Protein AF-K1S7A2-F1 (afdb_monomer)

pLDDT: mean 75.26, std 16.42, range [36.09, 97.06]

Radius of gyration: 33.52 Å; Cα contacts (8 Å, |Δi|>4): 92; chains: 1; bounding box: 90×46×102 Å

Solvent-accessible surface area (backbone atoms only — not comparable to full-atom values): 11167 Å² total; per-residue (Å²): 137,85,82,80,76,82,80,77,55,72,66,60,55,52,53,54,49,55,54,51,52,51,51,53,52,51,50,52,53,50,51,52,54,49,52,51,50,52,44,48,75,77,69,38,65,61,56,61,51,51,49,52,55,49,53,75,70,74,59,83,85,75,86,78,78,83,83,68,78,67,42,57,46,100,90,62,53,78,77,44,72,75,76,93,77,86,80,90,82,83,76,61,80,40,81,93,44,58,46,64,66,60,36,59,58,50,41,49,57,49,16,46,52,49,22,70,72,66,66,82,52,54,34,68,55,45,36,48,51,52,53,56,52,42,57,54,70,73,54,70,92,45,81,68,80,29,48,41,70,65,49,85,62,76,66,51,39,52,52,26,53,76,68,76,50,42,59,38,84,46,70,64,79,53,77,76,57,77,80,123

Structure (mmCIF, N/CA/C/O backbone):
data_AF-K1S7A2-F1
#
_entry.id   AF-K1S7A2-F1
#
loop_
_atom_site.group_PDB
_atom_site.id
_atom_site.type_symbol
_atom_site.label_atom_id
_atom_site.label_alt_id
_atom_site.label_comp_id
_atom_site.label_asym_id
_atom_site.label_entity_id
_atom_site.label_seq_id
_atom_site.pdbx_PDB_ins_code
_atom_site.Cartn_x
_atom_site.Cartn_y
_atom_site.Cartn_z
_atom_site.occupancy
_atom_site.B_iso_or_equiv
_atom_site.auth_seq_id
_atom_site.auth_comp_id
_atom_site.auth_asym_id
_atom_site.auth_atom_id
_atom_site.pdbx_PDB_model_num
ATOM 1 N N . MET A 1 1 ? -65.755 -19.994 57.390 1.00 41.34 1 MET A N 1
ATOM 2 C CA . MET A 1 1 ? -64.410 -20.564 57.141 1.00 41.34 1 MET A CA 1
ATOM 3 C C . MET A 1 1 ? -63.453 -19.425 56.775 1.00 41.34 1 MET A C 1
ATOM 5 O O . MET A 1 1 ? -63.433 -18.997 55.628 1.00 41.34 1 MET A O 1
ATOM 9 N N . SER A 1 2 ? -62.746 -18.844 57.750 1.00 47.03 2 SER A N 1
ATOM 10 C CA . SER A 1 2 ? -61.804 -17.739 57.499 1.00 47.03 2 SER A CA 1
ATOM 11 C C . SER A 1 2 ? -60.475 -18.308 56.998 1.00 47.03 2 SER A C 1
ATOM 13 O O . SER A 1 2 ? -59.805 -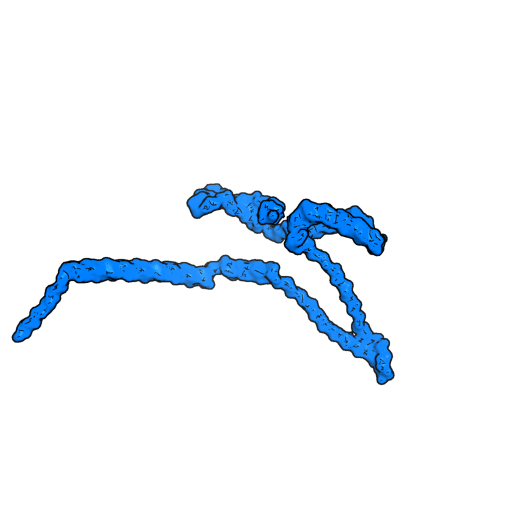19.043 57.722 1.00 47.03 2 SER A O 1
ATOM 15 N N . LYS A 1 3 ? -60.111 -18.030 55.739 1.00 46.78 3 LYS A N 1
ATOM 16 C CA . LYS A 1 3 ? -58.804 -18.411 55.186 1.00 46.78 3 LYS A CA 1
ATOM 17 C C . LYS A 1 3 ? -57.731 -17.494 55.779 1.00 46.78 3 LYS A C 1
ATOM 19 O O . LYS A 1 3 ? -57.590 -16.352 55.344 1.00 46.78 3 LYS A O 1
ATOM 24 N N . MET A 1 4 ? -56.961 -18.005 56.738 1.00 56.25 4 MET A N 1
ATOM 25 C CA . MET A 1 4 ? -55.736 -17.353 57.205 1.00 56.25 4 MET A CA 1
ATOM 26 C C . MET A 1 4 ? -54.746 -17.239 56.037 1.00 56.25 4 MET A C 1
ATOM 28 O O . MET A 1 4 ? -54.286 -18.246 55.497 1.00 56.25 4 MET A O 1
ATOM 32 N N . LYS A 1 5 ? -54.447 -16.006 55.610 1.00 60.06 5 LYS A N 1
ATOM 33 C CA . LYS A 1 5 ? -53.380 -15.730 54.640 1.00 60.06 5 LYS A CA 1
ATOM 34 C C . LYS A 1 5 ? -52.033 -15.943 55.341 1.00 60.06 5 LYS A C 1
ATOM 36 O O . LYS A 1 5 ? -51.838 -15.364 56.407 1.00 60.06 5 LYS A O 1
ATOM 41 N N . PRO A 1 6 ? -51.108 -16.733 54.773 1.00 60.44 6 PRO A N 1
ATOM 42 C CA . PRO A 1 6 ? -49.819 -16.981 55.402 1.00 60.44 6 PRO A CA 1
ATOM 43 C C . PRO A 1 6 ? -49.018 -15.678 55.464 1.00 60.44 6 PRO A C 1
ATOM 45 O O . PRO A 1 6 ? -48.772 -15.034 54.439 1.00 60.44 6 PRO 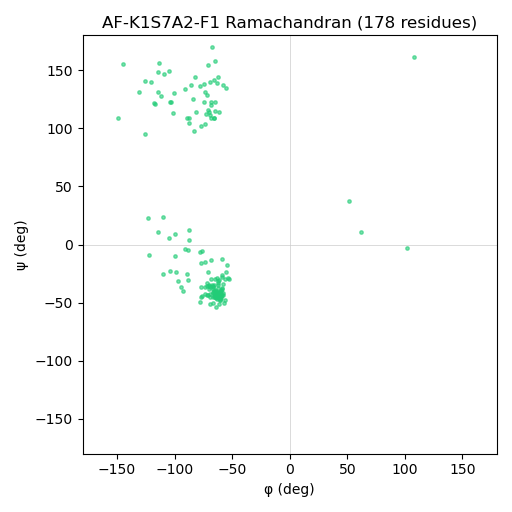A O 1
ATOM 48 N N . GLU A 1 7 ? -48.625 -15.287 56.672 1.00 61.59 7 GLU A N 1
ATOM 49 C CA . GLU A 1 7 ? -47.771 -14.131 56.914 1.00 61.59 7 GLU A CA 1
ATOM 50 C C . GLU A 1 7 ? -46.390 -14.408 56.293 1.00 61.59 7 GLU A C 1
ATOM 52 O O . GLU A 1 7 ? -45.691 -15.360 56.653 1.00 61.59 7 GLU A O 1
ATOM 57 N N . LYS A 1 8 ? -46.010 -13.637 55.267 1.00 59.78 8 LYS A N 1
ATOM 58 C CA . LYS A 1 8 ? -44.711 -13.808 54.604 1.00 59.78 8 LYS A CA 1
ATOM 59 C C . LYS A 1 8 ? -43.611 -13.401 55.584 1.00 59.78 8 LYS A C 1
ATOM 61 O O . LYS A 1 8 ? -43.569 -12.251 56.005 1.00 59.78 8 LYS A O 1
ATOM 66 N N . SER A 1 9 ? -42.708 -14.327 55.921 1.00 68.44 9 SER A N 1
ATOM 67 C CA . SER A 1 9 ? -41.610 -14.024 56.846 1.00 68.44 9 SER A CA 1
ATOM 68 C C . SER A 1 9 ? -40.755 -12.861 56.325 1.00 68.44 9 SER A C 1
ATOM 70 O O . SER A 1 9 ? -40.418 -12.814 55.137 1.00 68.44 9 SER A O 1
ATOM 72 N N . ARG A 1 10 ? -40.385 -11.933 57.223 1.00 71.81 10 ARG A N 1
ATOM 73 C CA . ARG A 1 10 ? -39.618 -10.713 56.893 1.00 71.81 10 ARG A CA 1
ATOM 74 C C . ARG A 1 10 ? -38.323 -11.003 56.120 1.00 71.81 10 ARG A C 1
ATOM 76 O O . ARG A 1 10 ? -37.910 -10.211 55.279 1.00 71.81 10 ARG A O 1
ATOM 83 N N . ILE A 1 11 ? -37.730 -12.175 56.350 1.00 74.31 11 ILE A N 1
ATOM 84 C CA . ILE A 1 11 ? -36.504 -12.644 55.690 1.00 74.31 11 ILE A CA 1
ATOM 85 C C . ILE A 1 11 ? -36.747 -12.947 54.202 1.00 74.31 11 ILE A C 1
ATOM 87 O O . ILE A 1 11 ? -35.951 -12.559 53.350 1.00 74.31 11 ILE A O 1
ATOM 91 N N . LYS A 1 12 ? -37.870 -13.596 53.858 1.00 73.50 12 LYS A N 1
ATOM 92 C CA . LYS A 1 12 ? -38.210 -13.904 52.458 1.00 73.50 12 LYS A CA 1
ATOM 93 C C . LYS A 1 12 ? -38.501 -12.634 51.661 1.00 73.50 12 LYS A C 1
ATOM 95 O O . LYS A 1 12 ? -38.112 -12.548 50.499 1.00 73.50 12 LYS A O 1
ATOM 100 N N . SER A 1 13 ? -39.167 -11.650 52.270 1.00 77.56 13 SER A N 1
ATOM 101 C CA . SER A 1 13 ? -39.405 -10.350 51.635 1.00 77.56 13 SER A CA 1
ATOM 102 C C . SER A 1 13 ? -38.114 -9.568 51.399 1.00 77.56 13 SER A C 1
ATOM 104 O O . SER A 1 13 ? -37.977 -8.994 50.325 1.00 77.56 13 SER A O 1
ATOM 106 N N . ASP A 1 14 ? -37.163 -9.592 52.339 1.00 83.88 14 ASP A N 1
ATOM 107 C CA . ASP A 1 14 ? -35.883 -8.883 52.196 1.00 83.88 14 ASP A CA 1
ATOM 108 C C . ASP A 1 14 ? -35.035 -9.473 51.058 1.00 83.88 14 ASP A C 1
ATOM 110 O O . ASP A 1 14 ? -34.547 -8.753 50.186 1.00 83.88 14 ASP A O 1
ATOM 114 N N . ILE A 1 15 ? -34.967 -10.808 50.988 1.00 85.50 15 ILE A N 1
ATOM 115 C CA . ILE A 1 15 ? -34.301 -11.532 49.896 1.00 85.50 15 ILE A CA 1
ATOM 116 C C . ILE A 1 15 ? -34.947 -11.215 48.542 1.00 85.50 15 ILE A C 1
ATOM 118 O O . ILE A 1 15 ? -34.247 -10.885 47.585 1.00 85.50 15 ILE A O 1
ATOM 122 N N . LEU A 1 16 ? -36.280 -11.261 48.452 1.00 86.75 16 LEU A N 1
ATOM 123 C CA . LEU A 1 16 ? -36.997 -10.955 47.209 1.00 86.75 16 LEU A CA 1
ATOM 124 C C . LEU A 1 16 ? -36.781 -9.505 46.746 1.00 86.75 16 LEU A C 1
ATOM 126 O O . LEU A 1 16 ? -36.738 -9.254 45.541 1.00 86.75 16 LEU A O 1
ATOM 130 N N . LEU A 1 17 ? -36.632 -8.557 47.674 1.00 88.38 17 LEU A N 1
ATOM 131 C CA . LEU A 1 17 ? -36.415 -7.142 47.364 1.00 88.38 17 LEU A CA 1
ATOM 132 C C . LEU A 1 17 ? -35.010 -6.908 46.788 1.00 88.38 17 LEU A C 1
ATOM 134 O O . LEU A 1 17 ? -34.877 -6.253 45.755 1.00 88.38 17 LEU A O 1
ATOM 138 N N . ARG A 1 18 ? -33.977 -7.526 47.379 1.00 89.75 18 ARG A N 1
ATOM 139 C CA . ARG A 1 18 ? -32.594 -7.465 46.869 1.00 89.75 18 ARG A CA 1
ATOM 140 C C . ARG A 1 18 ? -32.469 -8.067 45.472 1.00 89.75 18 ARG A C 1
ATOM 142 O O . ARG A 1 18 ? -31.870 -7.456 44.592 1.00 89.75 18 ARG A O 1
ATOM 149 N N . VAL A 1 19 ? -33.082 -9.232 45.252 1.00 93.75 19 VAL A N 1
ATOM 150 C CA . VAL A 1 19 ? -33.093 -9.891 43.936 1.00 93.75 19 VAL A CA 1
ATOM 151 C C . VAL A 1 19 ? -33.792 -9.010 42.900 1.00 93.75 19 VAL A C 1
ATOM 153 O O . VAL A 1 19 ? -33.279 -8.830 41.799 1.00 93.75 19 VAL A O 1
ATOM 156 N N . ARG A 1 20 ? -34.927 -8.394 43.255 1.00 93.94 20 ARG A N 1
ATOM 157 C CA . ARG A 1 20 ? -35.647 -7.481 42.358 1.00 93.94 20 ARG A CA 1
ATOM 158 C C . ARG A 1 20 ? -34.816 -6.249 41.991 1.00 93.94 20 ARG A C 1
ATOM 160 O O . ARG A 1 20 ? -34.805 -5.867 40.825 1.00 93.94 20 ARG A O 1
ATOM 167 N N . LEU A 1 21 ? -34.112 -5.655 42.954 1.00 93.88 21 LEU A N 1
ATOM 168 C CA . LEU A 1 21 ? -33.195 -4.538 42.705 1.00 93.88 21 LEU A CA 1
ATOM 169 C C . LEU A 1 21 ? -32.073 -4.927 41.740 1.00 93.88 21 LEU A C 1
ATOM 171 O O . LEU A 1 21 ? -31.783 -4.181 40.807 1.00 93.88 21 LEU A O 1
ATOM 175 N N . LEU A 1 22 ? -31.493 -6.114 41.924 1.00 95.12 22 LEU A N 1
ATOM 176 C CA . LEU A 1 22 ? -30.443 -6.629 41.050 1.00 95.12 22 LEU A CA 1
ATOM 177 C C . LEU A 1 22 ? -30.953 -6.809 39.610 1.00 95.12 22 LEU A C 1
ATOM 179 O O . LEU A 1 22 ? -30.307 -6.362 38.668 1.00 95.12 22 LEU A O 1
ATOM 183 N N . TYR A 1 23 ? -32.145 -7.390 39.436 1.00 94.69 23 TYR A N 1
ATOM 184 C CA . TYR A 1 23 ? -32.770 -7.544 38.117 1.00 94.69 23 TYR A CA 1
ATOM 185 C C . TYR A 1 23 ? -33.010 -6.203 37.418 1.00 94.69 23 TYR A C 1
ATOM 187 O O . TYR A 1 23 ? -32.696 -6.066 36.238 1.00 94.69 23 TYR A O 1
ATOM 195 N N . ILE A 1 24 ? -33.526 -5.204 38.139 1.00 95.88 24 ILE A N 1
ATOM 196 C CA . ILE A 1 24 ? -33.754 -3.862 37.582 1.00 95.88 24 ILE A CA 1
ATOM 197 C C . ILE A 1 24 ? -32.428 -3.232 37.136 1.00 95.88 24 ILE A C 1
ATOM 199 O O . ILE A 1 24 ? -32.357 -2.666 36.045 1.00 95.88 24 ILE A O 1
ATOM 203 N N . LEU A 1 25 ? -31.369 -3.376 37.938 1.00 96.50 25 LEU A N 1
ATOM 204 C CA . LEU A 1 25 ? -30.037 -2.878 37.601 1.00 96.50 25 LEU A CA 1
ATOM 205 C C . LEU A 1 25 ? -29.491 -3.525 36.317 1.00 96.50 25 LEU A C 1
ATOM 207 O O . LEU A 1 25 ? -29.007 -2.818 35.433 1.00 96.50 25 LEU A O 1
ATOM 211 N N . PHE A 1 26 ? -29.604 -4.850 36.184 1.00 96.38 26 PHE A N 1
ATOM 212 C CA . PHE A 1 26 ? -29.151 -5.570 34.989 1.00 96.38 26 PHE A CA 1
ATOM 213 C C . PHE A 1 26 ? -29.951 -5.197 33.738 1.00 96.38 26 PHE A C 1
ATOM 215 O O . PHE A 1 26 ? -29.364 -5.027 32.671 1.00 96.38 26 PHE A O 1
ATOM 222 N N . ILE A 1 27 ? -31.269 -5.017 33.863 1.00 96.44 27 ILE A N 1
ATOM 223 C CA . ILE A 1 27 ? -32.120 -4.573 32.752 1.00 96.44 27 ILE A CA 1
ATOM 224 C C . ILE A 1 27 ? -31.717 -3.167 32.292 1.00 96.44 27 ILE A C 1
ATOM 226 O O . ILE A 1 27 ? -31.572 -2.941 31.092 1.00 96.44 27 ILE A O 1
ATOM 230 N N . LEU A 1 28 ? -31.477 -2.238 33.224 1.00 97.06 28 LEU A N 1
ATOM 231 C CA . LEU A 1 28 ? -31.010 -0.886 32.902 1.00 97.06 28 LEU A CA 1
ATOM 232 C C . LEU A 1 28 ? -29.646 -0.895 32.204 1.00 97.06 28 LEU A C 1
ATOM 234 O O . LEU A 1 28 ? -29.467 -0.207 31.199 1.00 97.06 28 LEU A O 1
ATOM 238 N N . ALA A 1 29 ? -28.699 -1.699 32.695 1.00 96.00 29 ALA A N 1
ATOM 239 C CA . ALA A 1 29 ? -27.394 -1.857 32.058 1.00 96.00 29 ALA A CA 1
ATOM 240 C C . ALA A 1 29 ? -27.520 -2.436 30.637 1.00 96.00 29 ALA A C 1
ATOM 242 O O . ALA A 1 29 ? -26.896 -1.926 29.705 1.00 96.00 29 ALA A O 1
ATOM 243 N N . GLY A 1 30 ? -28.373 -3.449 30.452 1.00 96.44 30 GLY A N 1
ATOM 244 C CA . GLY A 1 30 ? -28.661 -4.035 29.142 1.00 96.44 30 GLY A CA 1
ATOM 245 C C . GLY A 1 30 ? -29.270 -3.027 28.166 1.00 96.44 30 GLY A C 1
ATOM 246 O O . GLY A 1 30 ? -28.803 -2.909 27.035 1.00 96.44 30 GLY A O 1
ATOM 247 N N . LEU A 1 31 ? -30.253 -2.241 28.616 1.00 96.94 31 LEU A N 1
ATOM 248 C CA . LEU A 1 31 ? -30.875 -1.173 27.825 1.00 96.94 31 LEU A CA 1
ATOM 249 C C . LEU A 1 31 ? -29.870 -0.098 27.404 1.00 96.94 31 LEU A C 1
ATOM 251 O O . LEU A 1 31 ? -29.904 0.346 26.259 1.00 96.94 31 LEU A O 1
ATOM 255 N N . LEU A 1 32 ? -28.951 0.290 28.289 1.00 96.19 32 LEU A N 1
ATOM 256 C CA . LEU A 1 32 ? -27.905 1.265 27.977 1.00 96.19 32 LEU A CA 1
ATOM 257 C C . LEU A 1 32 ? -26.951 0.747 26.889 1.00 96.19 32 LEU A C 1
ATOM 259 O O . LEU A 1 32 ? -26.647 1.466 25.935 1.00 96.19 32 LEU A O 1
ATOM 263 N N . ILE A 1 33 ? -26.502 -0.507 27.009 1.00 94.31 33 ILE A N 1
ATOM 264 C CA . ILE A 1 33 ? -25.642 -1.151 26.005 1.00 94.31 33 ILE A CA 1
ATOM 265 C C . ILE A 1 33 ? -26.384 -1.262 24.671 1.00 94.31 33 ILE A C 1
ATOM 267 O O . ILE A 1 33 ? -25.822 -0.925 23.630 1.00 94.31 33 ILE A O 1
ATOM 271 N N . PHE A 1 34 ? -27.653 -1.674 24.698 1.00 93.75 34 PHE A N 1
ATOM 272 C CA . PHE A 1 34 ? -28.481 -1.799 23.503 1.00 93.75 34 PHE A CA 1
ATOM 273 C C . PHE A 1 34 ? -28.700 -0.448 22.811 1.00 93.75 34 PHE A C 1
ATOM 275 O O . PHE A 1 34 ? -28.476 -0.332 21.608 1.00 93.75 34 PHE A O 1
ATOM 282 N N . ALA A 1 35 ? -29.044 0.598 23.566 1.00 91.00 35 ALA A N 1
ATOM 283 C CA . ALA A 1 35 ? -29.182 1.954 23.042 1.00 91.00 35 ALA A CA 1
ATOM 284 C C . ALA A 1 35 ? -27.869 2.454 22.421 1.00 91.00 35 ALA A C 1
ATOM 286 O O . ALA A 1 35 ? -27.880 3.053 21.345 1.00 91.00 35 ALA A O 1
ATOM 287 N N . ARG A 1 36 ? -26.722 2.157 23.050 1.00 86.38 36 ARG A N 1
ATOM 288 C CA . ARG A 1 36 ? -25.407 2.485 22.487 1.00 86.38 36 ARG A CA 1
ATOM 289 C C . ARG A 1 36 ? -25.137 1.728 21.186 1.00 86.38 36 ARG A C 1
ATOM 291 O O . ARG A 1 36 ? -24.597 2.326 20.260 1.00 86.38 36 ARG A O 1
ATOM 298 N N . LEU A 1 37 ? -25.522 0.457 21.106 1.00 85.81 37 LEU A N 1
ATOM 299 C CA . LEU A 1 37 ? -25.412 -0.366 19.900 1.00 85.81 37 LEU A CA 1
ATOM 300 C C . LEU A 1 37 ? -26.242 0.214 18.751 1.00 85.81 37 LEU A C 1
ATOM 302 O O . LEU A 1 37 ? -25.699 0.463 17.679 1.00 85.81 37 LEU A O 1
ATOM 306 N N . VAL A 1 38 ? -27.523 0.503 18.994 1.00 85.38 38 VAL A N 1
ATOM 307 C CA . VAL A 1 38 ? -28.425 1.106 17.998 1.00 85.38 38 VAL A CA 1
ATOM 308 C C . VAL A 1 38 ? -27.901 2.469 17.541 1.00 85.38 38 VAL A C 1
ATOM 310 O O . VAL A 1 38 ? -27.876 2.746 16.344 1.00 85.38 38 VAL A O 1
ATOM 313 N N . TRP A 1 39 ? -27.407 3.298 18.466 1.00 80.38 39 TRP A N 1
ATOM 314 C CA . TRP A 1 39 ? -26.795 4.585 18.130 1.00 80.38 39 TRP A CA 1
ATOM 315 C C . TRP A 1 39 ? -25.574 4.433 17.218 1.00 80.38 39 TRP A C 1
ATOM 317 O O . TRP A 1 39 ? -25.437 5.165 16.240 1.00 80.38 39 TRP A O 1
ATOM 327 N N . VAL A 1 40 ? -24.684 3.481 17.518 1.00 77.62 40 VAL A N 1
ATOM 328 C CA . VAL A 1 40 ? -23.498 3.218 16.691 1.00 77.62 40 VAL A CA 1
ATOM 329 C C . VAL A 1 40 ? -23.894 2.744 15.294 1.00 77.62 40 VAL A C 1
ATOM 331 O O . VAL A 1 40 ? -23.296 3.192 14.325 1.00 77.62 40 VAL A O 1
ATOM 334 N N . GLN A 1 41 ? -24.909 1.889 15.183 1.00 71.31 41 GLN A N 1
ATOM 335 C CA . GLN A 1 41 ? -25.345 1.341 13.897 1.00 71.31 41 GLN A CA 1
ATOM 336 C C . GLN A 1 41 ? -26.092 2.366 13.026 1.00 71.31 41 GLN A C 1
ATOM 338 O O . GLN A 1 41 ? -25.919 2.360 11.813 1.00 71.31 41 GLN A O 1
ATOM 343 N N . LEU A 1 42 ? -26.908 3.248 13.619 1.0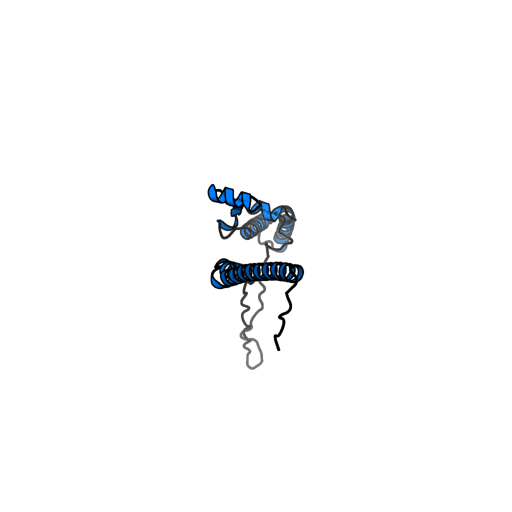0 70.44 42 LEU A N 1
ATOM 344 C CA . LEU A 1 42 ? -27.758 4.181 12.864 1.00 70.44 42 LEU A CA 1
ATOM 345 C C . LEU A 1 42 ? -27.167 5.589 12.695 1.00 70.44 42 LEU A C 1
ATOM 347 O O . LEU A 1 42 ? -27.451 6.242 11.696 1.00 70.44 42 LEU A O 1
ATOM 351 N N . PHE A 1 43 ? -26.373 6.075 13.654 1.00 64.31 43 PHE A N 1
ATOM 352 C CA . PHE A 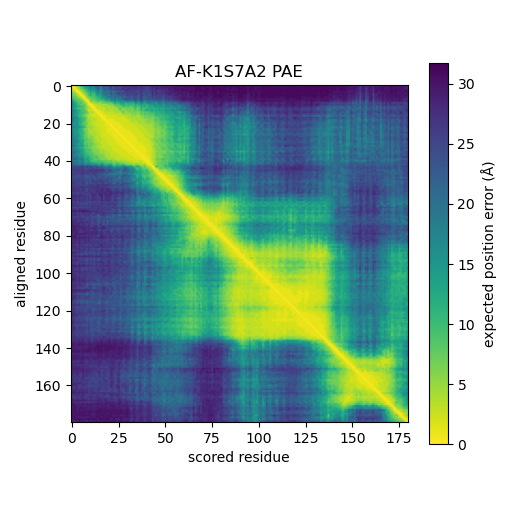1 43 ? -25.934 7.479 13.701 1.00 64.31 43 PHE A CA 1
ATOM 353 C C . PHE A 1 43 ? -24.412 7.663 13.704 1.00 64.31 43 PHE A C 1
ATOM 355 O O . PHE A 1 43 ? -23.940 8.793 13.567 1.00 64.31 43 PHE A O 1
ATOM 362 N N . SER A 1 44 ? -23.616 6.595 13.851 1.00 54.69 44 SER A N 1
ATOM 363 C CA . SER A 1 44 ? -22.158 6.720 13.772 1.00 54.69 44 SER A CA 1
ATOM 364 C C . SER A 1 44 ? -21.684 6.700 12.322 1.00 54.69 44 SER A C 1
ATOM 366 O O . SER A 1 44 ? -21.446 5.648 11.729 1.00 54.69 44 SER A O 1
ATOM 368 N N . SER A 1 45 ? -21.455 7.891 11.773 1.00 53.97 45 SER A N 1
ATOM 369 C CA . SER A 1 45 ? -20.720 8.088 10.520 1.00 53.97 45 SER A CA 1
ATOM 370 C C . SER A 1 45 ? -19.289 7.530 10.563 1.00 53.97 45 SER A C 1
ATOM 372 O O . SER A 1 45 ? -18.678 7.363 9.513 1.00 53.97 45 SER A O 1
ATOM 374 N N . GLU A 1 46 ? -18.755 7.174 11.739 1.00 54.94 46 GLU A N 1
ATOM 375 C CA . GLU A 1 46 ? -17.442 6.536 11.873 1.00 54.94 46 GLU A CA 1
ATOM 376 C C . GLU A 1 46 ? -17.418 5.105 11.317 1.00 54.94 46 GLU A C 1
ATOM 378 O O . GLU A 1 46 ? -16.369 4.675 10.850 1.00 54.94 46 GLU A O 1
ATOM 383 N N . VAL A 1 47 ? -18.527 4.351 11.323 1.00 54.72 47 VAL A N 1
ATOM 384 C CA . VAL A 1 47 ? -18.546 2.979 10.769 1.00 54.72 47 VAL A CA 1
ATOM 385 C C . VAL A 1 47 ? -18.572 3.016 9.243 1.00 54.72 47 VAL A C 1
ATOM 387 O O . VAL A 1 47 ? -17.781 2.322 8.612 1.00 54.72 47 VAL A O 1
ATOM 390 N N . ALA A 1 48 ? -19.402 3.883 8.655 1.00 54.38 48 ALA A N 1
ATOM 391 C CA . ALA A 1 48 ? -19.420 4.113 7.211 1.00 54.38 48 ALA A CA 1
ATOM 392 C C . ALA A 1 48 ? -18.072 4.667 6.716 1.00 54.38 48 ALA A C 1
ATOM 394 O O . ALA A 1 48 ? -17.499 4.138 5.768 1.00 54.38 48 ALA A O 1
ATOM 395 N N . TYR A 1 49 ? -17.506 5.647 7.430 1.00 54.34 49 TYR A N 1
ATOM 396 C CA . TYR A 1 49 ? -16.200 6.227 7.112 1.00 54.34 49 TYR A CA 1
ATOM 397 C C . TYR A 1 49 ? -15.050 5.220 7.258 1.00 54.34 49 TYR A C 1
ATOM 399 O O . TYR A 1 49 ? -14.183 5.153 6.392 1.00 54.34 49 TYR A O 1
ATOM 407 N N . ASN A 1 50 ? -15.025 4.403 8.320 1.00 57.44 50 ASN A N 1
ATOM 408 C CA . ASN A 1 50 ? -13.986 3.380 8.490 1.00 57.44 50 ASN A CA 1
ATOM 409 C C . ASN A 1 50 ? -14.132 2.228 7.485 1.00 57.44 50 ASN A C 1
ATOM 411 O O . ASN A 1 50 ? -13.114 1.719 7.017 1.00 57.44 50 ASN A O 1
ATOM 415 N N . ALA A 1 51 ? -15.359 1.841 7.124 1.00 54.66 51 ALA A N 1
ATOM 416 C CA . ALA A 1 51 ? -15.615 0.825 6.105 1.00 54.66 51 ALA A CA 1
ATOM 417 C C . ALA A 1 51 ? -15.179 1.296 4.707 1.00 54.66 51 ALA A C 1
ATOM 419 O O . ALA A 1 51 ? -14.462 0.563 4.028 1.00 54.66 51 ALA A O 1
ATOM 420 N N . GLU A 1 52 ? -15.498 2.535 4.312 1.00 56.12 52 GLU A N 1
ATOM 421 C CA . GLU A 1 52 ? -14.971 3.146 3.078 1.00 56.12 52 GLU A CA 1
ATOM 422 C C . GLU A 1 52 ? -13.440 3.236 3.093 1.00 56.12 52 GLU A C 1
ATOM 424 O O . GLU A 1 52 ? -12.778 2.961 2.089 1.00 56.12 52 GLU A O 1
ATOM 429 N N . ARG A 1 53 ? -12.845 3.563 4.248 1.00 54.88 53 ARG A N 1
ATOM 430 C CA . ARG A 1 53 ? -11.385 3.644 4.393 1.00 54.88 53 ARG A CA 1
ATOM 431 C C . ARG A 1 53 ? -10.695 2.285 4.282 1.00 54.88 53 ARG A C 1
ATOM 433 O O . ARG A 1 53 ? -9.573 2.232 3.781 1.00 54.88 53 ARG A O 1
ATOM 440 N N . LEU A 1 54 ? -11.327 1.210 4.759 1.00 53.28 54 LEU A N 1
ATOM 441 C CA . LEU A 1 54 ? -10.836 -0.160 4.578 1.00 53.28 54 LEU A CA 1
ATOM 442 C C . LEU A 1 54 ? -11.008 -0.619 3.127 1.00 53.28 54 LEU A C 1
ATOM 444 O O . LEU A 1 54 ? -10.067 -1.168 2.554 1.00 53.28 54 LEU A O 1
ATOM 448 N N . ALA A 1 55 ? -12.164 -0.341 2.519 1.00 55.25 55 ALA A N 1
ATOM 449 C CA . ALA A 1 55 ? -12.450 -0.698 1.132 1.00 55.25 55 ALA A CA 1
ATOM 450 C C . ALA A 1 55 ? -11.428 -0.075 0.166 1.00 55.25 55 ALA A C 1
ATOM 452 O O . ALA A 1 55 ? -10.888 -0.770 -0.689 1.00 55.25 55 ALA A O 1
ATOM 453 N N . GLY A 1 56 ? -11.071 1.199 0.368 1.00 52.31 56 GLY A N 1
ATOM 454 C CA . GLY A 1 56 ? -10.080 1.894 -0.460 1.00 52.31 56 GLY A CA 1
ATOM 455 C C . GLY A 1 56 ? -8.609 1.534 -0.199 1.00 52.31 56 GLY A C 1
ATOM 456 O O . GLY A 1 56 ? -7.744 2.047 -0.906 1.00 52.31 56 GLY A O 1
ATOM 457 N N . ARG A 1 57 ? -8.293 0.716 0.818 1.00 54.88 57 ARG A N 1
ATOM 458 C CA . ARG A 1 57 ? -6.907 0.332 1.166 1.00 54.88 57 ARG A CA 1
ATOM 459 C C . ARG A 1 57 ? -6.565 -1.125 0.872 1.00 54.88 57 ARG A C 1
ATOM 461 O O . ARG A 1 57 ? -5.387 -1.423 0.726 1.00 54.88 57 ARG A O 1
ATOM 468 N N . ILE A 1 58 ? -7.553 -2.019 0.840 1.00 53.62 58 ILE A N 1
ATOM 469 C CA . ILE A 1 58 ? -7.306 -3.471 0.830 1.00 53.62 58 ILE A CA 1
ATOM 470 C C . ILE A 1 58 ? -7.514 -4.082 -0.564 1.00 53.62 58 ILE A C 1
ATOM 472 O O . ILE A 1 58 ? -6.914 -5.107 -0.871 1.00 53.62 58 ILE A O 1
ATOM 476 N N . PHE A 1 59 ? -8.287 -3.434 -1.440 1.00 49.69 59 PHE A N 1
ATOM 477 C CA . PHE A 1 59 ? -8.598 -3.972 -2.763 1.00 49.69 59 PHE A CA 1
ATOM 478 C C . PHE A 1 59 ? -8.228 -2.972 -3.855 1.00 49.69 59 PHE A C 1
ATOM 480 O O . PHE A 1 59 ? -8.999 -2.083 -4.208 1.00 49.69 59 PHE A O 1
ATOM 487 N N . THR A 1 60 ? -7.025 -3.126 -4.406 1.00 58.09 60 THR A N 1
ATOM 488 C CA . THR A 1 60 ? -6.702 -2.544 -5.709 1.00 58.09 60 THR A CA 1
ATOM 489 C C . THR A 1 60 ? -7.355 -3.429 -6.761 1.00 58.09 60 THR A C 1
ATOM 491 O O . THR A 1 60 ? -6.866 -4.520 -7.049 1.00 58.09 60 THR A O 1
ATOM 494 N N . GLU A 1 61 ? -8.489 -3.001 -7.308 1.00 60.56 61 GLU A N 1
ATOM 495 C CA . GLU A 1 61 ? -9.117 -3.712 -8.418 1.00 60.56 61 GLU A CA 1
ATOM 496 C C . GLU A 1 61 ? -8.250 -3.542 -9.672 1.00 60.56 61 GLU A C 1
ATOM 498 O O . GLU A 1 61 ? -8.107 -2.443 -10.211 1.00 60.56 61 GLU A O 1
ATOM 503 N N . GLN A 1 62 ? -7.627 -4.633 -10.119 1.00 60.47 62 GLN A N 1
ATOM 504 C CA . GLN A 1 62 ? -6.890 -4.663 -11.375 1.00 60.47 62 GLN A CA 1
ATOM 505 C C . GLN A 1 62 ? -7.749 -5.347 -12.434 1.00 60.47 62 GLN A C 1
ATOM 507 O O . GLN A 1 62 ? -8.018 -6.545 -12.365 1.00 60.47 62 GLN A O 1
ATOM 512 N N . ILE A 1 63 ? -8.176 -4.577 -13.433 1.00 74.56 63 ILE A N 1
ATOM 513 C CA . ILE A 1 63 ? -8.931 -5.111 -14.566 1.00 74.56 63 ILE A CA 1
ATOM 514 C C . ILE A 1 63 ? -7.975 -5.946 -15.423 1.00 74.56 63 ILE A C 1
ATOM 516 O O . ILE A 1 63 ? -7.036 -5.411 -16.014 1.00 74.56 63 ILE A O 1
ATOM 520 N N . ILE A 1 64 ? -8.225 -7.2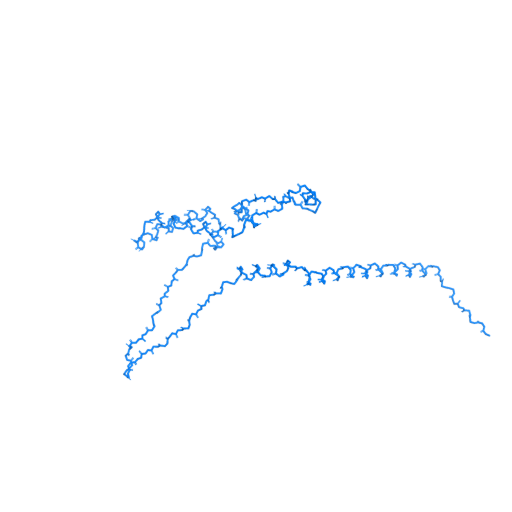54 -15.510 1.00 75.19 64 ILE A N 1
ATOM 521 C CA . ILE A 1 64 ? -7.516 -8.150 -16.428 1.00 75.19 64 ILE A CA 1
ATOM 522 C C . ILE A 1 64 ? -8.293 -8.153 -17.754 1.00 75.19 64 ILE A C 1
ATOM 524 O O . ILE A 1 64 ? -9.403 -8.687 -17.801 1.00 75.19 64 ILE A O 1
ATOM 528 N N . PRO A 1 65 ? -7.766 -7.544 -18.833 1.00 77.12 65 PRO A N 1
ATOM 529 C CA . PRO A 1 65 ? -8.467 -7.517 -20.109 1.00 77.12 65 PRO A CA 1
ATOM 530 C C . PRO A 1 65 ? -8.587 -8.931 -20.688 1.00 77.12 65 PRO A C 1
ATOM 532 O O . PRO A 1 65 ? -7.652 -9.731 -20.616 1.00 77.12 65 PRO A O 1
ATOM 535 N N . ALA A 1 66 ? -9.733 -9.227 -21.303 1.00 81.25 66 ALA A N 1
ATOM 536 C CA . ALA A 1 66 ? -9.933 -10.483 -22.015 1.00 81.25 66 ALA A CA 1
ATOM 537 C C . ALA A 1 66 ? -8.960 -10.607 -23.200 1.00 81.25 66 ALA A C 1
ATOM 539 O O . ALA A 1 66 ? -8.647 -9.626 -23.881 1.00 81.25 66 ALA A O 1
ATOM 540 N N . GLN A 1 67 ? -8.492 -11.827 -23.464 1.00 78.06 67 GLN A N 1
ATOM 541 C CA . GLN A 1 67 ? -7.609 -12.095 -24.596 1.00 78.06 67 GLN A CA 1
ATOM 542 C C . GLN A 1 67 ? -8.399 -12.049 -25.906 1.00 78.06 67 GLN A C 1
ATOM 544 O O . GLN A 1 67 ? -9.452 -12.674 -26.038 1.00 78.06 67 GLN A O 1
ATOM 549 N N . ARG A 1 68 ? -7.879 -11.316 -26.894 1.00 83.81 68 ARG A N 1
ATOM 550 C CA . ARG A 1 68 ? -8.434 -11.308 -28.251 1.00 83.81 68 ARG A CA 1
ATOM 551 C C . ARG A 1 68 ? -8.071 -12.622 -28.949 1.00 83.81 68 ARG A C 1
ATOM 553 O O . ARG A 1 68 ? -6.934 -13.073 -28.864 1.00 83.81 68 ARG A O 1
ATOM 560 N N . GLY A 1 69 ? -9.023 -13.197 -29.681 1.00 87.31 69 GLY A N 1
ATOM 561 C CA . GLY A 1 69 ? -8.768 -14.356 -30.537 1.00 87.31 69 GLY A CA 1
ATOM 562 C C . GLY A 1 69 ? -7.818 -14.044 -31.700 1.00 87.31 69 GLY A C 1
ATOM 563 O O . GLY A 1 69 ? -7.674 -12.892 -32.128 1.00 87.31 69 GLY A O 1
ATOM 564 N N . ASN A 1 70 ? -7.187 -15.087 -32.233 1.00 91.19 70 ASN A N 1
ATOM 565 C CA . ASN A 1 70 ? -6.326 -14.982 -33.408 1.00 91.19 70 ASN A CA 1
ATOM 566 C C . ASN A 1 70 ? -7.168 -15.003 -34.692 1.00 91.19 70 ASN A C 1
ATOM 568 O O . ASN A 1 70 ? -8.166 -15.716 -34.771 1.00 91.19 70 ASN A O 1
ATOM 572 N N . ILE A 1 71 ? -6.757 -14.233 -35.702 1.00 91.31 71 ILE A N 1
ATOM 573 C CA . ILE A 1 71 ? -7.315 -14.306 -37.059 1.00 91.31 71 ILE A CA 1
ATOM 574 C C . ILE A 1 71 ? -6.317 -15.062 -37.925 1.00 91.31 71 ILE A C 1
ATOM 576 O O . ILE A 1 71 ? -5.157 -14.652 -38.027 1.00 91.31 71 ILE A O 1
ATOM 580 N N . LEU A 1 72 ? -6.786 -16.148 -38.533 1.00 93.88 72 LEU A N 1
ATOM 581 C CA . LEU A 1 72 ? -6.003 -17.041 -39.381 1.00 93.88 72 LEU A CA 1
ATOM 582 C C . LEU A 1 72 ? -6.506 -16.972 -40.832 1.00 93.88 72 LEU A C 1
ATOM 584 O O . LEU A 1 72 ? -7.663 -16.617 -41.074 1.00 93.88 72 LEU A O 1
ATOM 588 N N . THR A 1 73 ? -5.653 -17.310 -41.796 1.00 94.12 73 THR A N 1
ATOM 589 C CA . THR A 1 73 ? -6.054 -17.592 -43.180 1.00 94.12 73 THR A CA 1
ATOM 590 C C . THR A 1 73 ? -6.884 -18.878 -43.238 1.00 94.12 73 THR A C 1
ATOM 592 O O . THR A 1 73 ? -6.967 -19.632 -42.266 1.00 94.12 73 THR A O 1
ATOM 595 N N . ARG A 1 74 ? -7.495 -19.164 -44.396 1.00 92.56 74 ARG A N 1
ATOM 596 C CA . ARG A 1 74 ? -8.235 -20.420 -44.616 1.00 92.56 74 ARG A CA 1
ATOM 597 C C . ARG A 1 74 ? -7.355 -21.664 -44.430 1.00 92.56 74 ARG A C 1
ATOM 599 O O . ARG A 1 74 ? -7.873 -22.699 -44.024 1.00 92.56 74 ARG A O 1
ATOM 606 N N . ASP A 1 75 ? -6.055 -21.525 -44.679 1.00 93.62 75 ASP A N 1
ATOM 607 C CA . ASP A 1 75 ? -5.053 -22.588 -44.567 1.00 93.62 75 ASP A CA 1
ATOM 608 C C . ASP A 1 75 ? -4.402 -22.654 -43.168 1.00 93.62 75 ASP A C 1
ATOM 610 O O . ASP A 1 75 ? -3.641 -23.574 -42.882 1.00 93.62 75 ASP A O 1
ATOM 614 N N . GLY A 1 76 ? -4.742 -21.720 -42.267 1.00 89.31 76 GLY A N 1
ATOM 615 C CA . GLY A 1 76 ? -4.317 -21.717 -40.862 1.00 89.31 76 GLY A CA 1
ATOM 616 C C . GLY A 1 76 ? -3.172 -20.759 -40.517 1.00 89.31 76 GLY A C 1
ATOM 617 O O . GLY A 1 76 ? -2.838 -20.625 -39.338 1.00 89.31 76 GLY A O 1
ATOM 618 N N . ASP A 1 77 ? -2.608 -20.046 -41.495 1.00 91.94 77 ASP A N 1
ATOM 619 C CA . ASP A 1 77 ? -1.526 -19.086 -41.258 1.00 91.94 77 ASP A CA 1
ATOM 620 C C . ASP A 1 77 ? -2.019 -17.851 -40.485 1.00 91.94 77 ASP A C 1
ATOM 622 O O . ASP A 1 77 ? -3.102 -17.328 -40.760 1.00 91.94 77 ASP A O 1
ATOM 626 N N . PRO A 1 78 ? -1.248 -17.322 -39.523 1.00 89.06 78 PRO A N 1
ATOM 627 C CA . PRO A 1 78 ? -1.679 -16.188 -38.717 1.00 89.06 78 PRO A CA 1
ATOM 628 C C . PRO A 1 78 ? -1.634 -14.868 -39.501 1.00 89.06 78 PRO A C 1
ATOM 630 O O . PRO A 1 78 ? -0.575 -14.429 -39.940 1.00 89.06 78 PRO A O 1
ATOM 633 N N . LEU A 1 79 ? -2.775 -14.176 -39.592 1.00 87.56 79 LEU A N 1
ATOM 634 C CA . LEU A 1 79 ? -2.868 -12.802 -40.113 1.00 87.56 79 LEU A CA 1
ATOM 635 C C . LEU A 1 79 ? -2.810 -11.758 -38.994 1.00 87.56 79 LEU A C 1
ATOM 637 O O . LEU A 1 79 ? -2.239 -10.683 -39.159 1.00 87.56 79 LEU A O 1
ATOM 641 N N . ALA A 1 80 ? -3.414 -12.065 -37.843 1.00 87.00 80 ALA A N 1
ATOM 642 C CA . ALA A 1 80 ? -3.366 -11.209 -36.662 1.00 87.00 80 ALA A CA 1
ATOM 643 C C . ALA A 1 80 ? -3.429 -12.052 -35.386 1.00 87.00 80 ALA A C 1
ATOM 645 O O . ALA A 1 80 ? -4.491 -12.574 -35.034 1.00 87.00 80 ALA A O 1
ATOM 646 N N . THR A 1 81 ? -2.302 -12.135 -34.677 1.00 84.19 81 THR A N 1
ATOM 647 C CA . THR A 1 81 ? -2.176 -12.836 -33.394 1.00 84.19 81 THR A CA 1
ATOM 648 C C . THR A 1 81 ? -1.998 -11.853 -32.244 1.00 84.19 81 THR A C 1
ATOM 650 O O . THR A 1 81 ? -1.365 -10.806 -32.393 1.00 84.19 81 THR A O 1
ATOM 653 N N . SER A 1 82 ? -2.525 -12.194 -31.072 1.00 76.94 82 SER A N 1
ATOM 654 C CA . SER A 1 82 ? -2.162 -11.502 -29.836 1.00 76.94 82 SER A CA 1
ATOM 655 C C . SER A 1 82 ? -0.797 -11.988 -29.347 1.00 76.94 82 SER A C 1
ATOM 657 O O . SER A 1 82 ? -0.511 -13.182 -29.377 1.00 76.94 82 SER A O 1
ATOM 659 N N . ILE A 1 83 ? 0.057 -11.058 -28.912 1.00 78.94 83 ILE A N 1
ATOM 660 C CA . ILE A 1 83 ? 1.389 -11.354 -28.367 1.00 78.94 83 ILE A CA 1
ATOM 661 C C . ILE A 1 83 ? 1.376 -11.007 -26.881 1.00 78.94 83 ILE A C 1
ATOM 663 O O . ILE A 1 83 ? 1.007 -9.890 -26.507 1.00 78.94 83 ILE A O 1
ATOM 667 N N . PHE A 1 84 ? 1.794 -11.948 -26.035 1.00 72.06 84 PHE A N 1
ATOM 668 C CA . PHE A 1 84 ? 1.927 -11.715 -24.602 1.00 72.06 84 PHE A CA 1
ATOM 669 C C . PHE A 1 84 ? 3.073 -10.744 -24.324 1.00 72.06 84 PHE A C 1
ATOM 671 O O . PHE A 1 84 ? 4.218 -10.986 -24.703 1.00 72.06 84 PHE A O 1
ATOM 678 N N . ARG A 1 85 ? 2.764 -9.635 -23.649 1.00 74.88 85 ARG A N 1
ATOM 679 C CA . ARG A 1 85 ? 3.760 -8.701 -23.122 1.00 74.88 85 ARG A CA 1
ATOM 680 C C . ARG A 1 85 ? 3.635 -8.664 -21.613 1.00 74.88 85 ARG A C 1
ATOM 682 O O . ARG A 1 85 ? 2.579 -8.317 -21.092 1.00 74.88 85 ARG A O 1
ATOM 689 N N . TYR A 1 86 ? 4.721 -8.991 -20.932 1.00 73.44 86 TYR A N 1
ATOM 690 C CA . TYR A 1 86 ? 4.808 -8.847 -19.489 1.00 73.44 86 TYR A CA 1
ATOM 691 C C . TYR A 1 86 ? 5.367 -7.469 -19.157 1.00 73.44 86 TYR A C 1
ATOM 693 O O . TYR A 1 86 ? 6.353 -7.024 -19.747 1.00 73.44 86 TYR A O 1
ATOM 701 N N . ARG A 1 87 ? 4.727 -6.793 -18.206 1.00 73.88 87 ARG A N 1
ATOM 702 C CA . ARG A 1 87 ? 5.294 -5.629 -17.535 1.00 73.88 87 ARG A CA 1
ATOM 703 C C . ARG A 1 87 ? 5.737 -6.083 -16.156 1.00 73.88 87 ARG A C 1
ATOM 705 O O . ARG A 1 87 ? 4.928 -6.604 -15.398 1.00 73.88 87 ARG A O 1
ATOM 712 N N . VAL A 1 88 ? 7.016 -5.899 -15.857 1.00 74.62 88 VAL A N 1
ATOM 713 C CA . VAL A 1 88 ? 7.540 -6.136 -14.514 1.00 74.62 88 VAL A CA 1
ATOM 714 C C . VAL A 1 88 ? 7.289 -4.876 -13.698 1.00 74.62 88 VAL A C 1
ATOM 716 O O . VAL A 1 88 ? 7.683 -3.783 -14.107 1.00 74.62 88 VAL A O 1
ATOM 719 N N . GLU A 1 89 ? 6.620 -5.029 -12.565 1.00 78.50 89 GLU A N 1
ATOM 720 C CA . GLU A 1 89 ? 6.397 -3.960 -11.597 1.00 78.50 89 GLU A CA 1
ATOM 721 C C . GLU A 1 89 ? 7.127 -4.306 -10.298 1.00 78.50 89 GLU A C 1
ATOM 723 O O . GLU A 1 89 ? 7.316 -5.478 -9.973 1.00 78.50 89 GLU A O 1
ATOM 728 N N . PHE A 1 90 ? 7.588 -3.282 -9.582 1.00 79.69 90 PHE A N 1
ATOM 729 C CA . PHE A 1 90 ? 8.316 -3.445 -8.328 1.00 79.69 90 PHE A CA 1
ATOM 730 C C . PHE A 1 90 ? 7.523 -2.800 -7.196 1.00 79.69 90 PHE A C 1
ATOM 732 O O . PHE A 1 90 ? 7.256 -1.596 -7.236 1.00 79.69 90 PHE A O 1
ATOM 739 N N . ASP A 1 91 ? 7.165 -3.596 -6.192 1.00 78.75 91 ASP A N 1
ATOM 740 C CA . ASP A 1 91 ? 6.432 -3.125 -5.023 1.00 78.75 91 ASP A CA 1
ATOM 741 C C . ASP A 1 91 ? 7.394 -2.618 -3.939 1.00 78.75 91 ASP A C 1
ATOM 743 O O . ASP A 1 91 ? 8.046 -3.389 -3.234 1.00 78.75 91 ASP A O 1
ATOM 747 N N . PHE A 1 92 ? 7.481 -1.294 -3.809 1.00 77.75 92 PHE A N 1
ATOM 748 C CA . PHE A 1 92 ? 8.297 -0.633 -2.787 1.00 77.75 92 PHE A CA 1
ATOM 749 C C . PHE A 1 92 ? 7.651 -0.629 -1.391 1.00 77.75 92 PHE A C 1
ATOM 751 O O . PHE A 1 92 ? 8.308 -0.183 -0.455 1.00 77.75 92 PHE A O 1
ATOM 758 N N . GLY A 1 93 ? 6.398 -1.081 -1.258 1.00 71.75 93 GLY A N 1
ATOM 759 C CA . GLY A 1 93 ? 5.656 -1.177 0.003 1.00 71.75 93 GLY A CA 1
ATOM 760 C C . GLY A 1 93 ? 5.637 -2.575 0.619 1.00 71.75 93 GLY A C 1
ATOM 761 O O . GLY A 1 93 ? 4.887 -2.823 1.560 1.00 71.75 93 GLY A O 1
ATOM 762 N N . SER A 1 94 ? 6.423 -3.504 0.073 1.00 74.06 94 SER A N 1
ATOM 763 C CA . SER A 1 94 ? 6.529 -4.856 0.615 1.00 74.06 94 SER A CA 1
ATOM 764 C C . SER A 1 94 ? 7.114 -4.833 2.036 1.00 74.06 94 SER A C 1
ATOM 766 O O . SER A 1 94 ? 8.121 -4.150 2.244 1.00 74.06 94 SER A O 1
ATOM 768 N N . PRO A 1 95 ? 6.593 -5.641 2.985 1.00 70.69 95 PRO A N 1
ATOM 769 C CA . PRO A 1 95 ? 7.099 -5.698 4.361 1.00 70.69 95 PRO A CA 1
ATOM 770 C C . PRO A 1 95 ? 8.608 -5.962 4.471 1.00 70.69 95 PRO A C 1
ATOM 772 O O . PRO A 1 95 ? 9.276 -5.505 5.395 1.00 70.69 95 PRO A O 1
ATOM 775 N N . GLY A 1 96 ? 9.184 -6.672 3.494 1.00 72.25 96 GLY A N 1
ATOM 776 C CA . GLY A 1 96 ? 10.627 -6.927 3.439 1.00 72.25 96 GLY A CA 1
ATOM 777 C C . GLY A 1 96 ? 11.486 -5.684 3.158 1.00 72.25 96 GLY A C 1
ATOM 778 O O . GLY A 1 96 ? 12.702 -5.739 3.334 1.00 72.25 96 GLY A O 1
ATOM 779 N N . LEU A 1 97 ? 10.879 -4.573 2.727 1.00 72.56 97 LEU A N 1
ATOM 780 C CA . LEU A 1 97 ? 11.534 -3.309 2.368 1.00 72.56 97 LEU A CA 1
ATOM 781 C C . LEU A 1 97 ? 11.159 -2.146 3.308 1.00 72.56 97 LEU A C 1
ATOM 783 O O . LEU A 1 97 ? 11.501 -0.995 3.020 1.00 72.56 97 LEU A O 1
ATOM 787 N N . ASP A 1 98 ? 10.494 -2.432 4.432 1.00 69.62 98 ASP A N 1
ATOM 788 C CA . ASP A 1 98 ? 10.026 -1.408 5.376 1.00 69.62 98 ASP A CA 1
ATOM 789 C C . ASP A 1 98 ? 11.166 -0.726 6.144 1.00 69.62 98 ASP A C 1
ATOM 791 O O . ASP A 1 98 ? 11.138 0.484 6.398 1.00 69.62 98 ASP A O 1
ATOM 795 N N . SER A 1 99 ? 12.227 -1.474 6.459 1.00 76.81 99 SER A N 1
ATOM 796 C CA . SER A 1 99 ? 13.426 -0.900 7.069 1.00 76.81 99 SER A CA 1
ATOM 797 C C . SER A 1 99 ? 14.170 -0.027 6.061 1.00 76.81 99 SER A C 1
ATOM 799 O O . SER A 1 99 ? 14.758 -0.509 5.092 1.00 76.81 99 SER A O 1
ATOM 801 N N . VAL A 1 100 ? 14.221 1.279 6.333 1.00 75.62 100 VAL A N 1
ATOM 802 C CA . VAL A 1 100 ? 14.946 2.258 5.506 1.00 75.62 100 VAL A CA 1
ATOM 803 C C . VAL A 1 100 ? 16.424 1.922 5.393 1.00 75.62 100 VAL A C 1
ATOM 805 O O . VAL A 1 100 ? 17.022 2.106 4.332 1.00 75.62 100 VAL A O 1
ATOM 808 N N . ARG A 1 101 ? 17.021 1.432 6.482 1.00 78.31 101 ARG A N 1
ATOM 809 C CA . ARG A 1 101 ? 18.428 1.042 6.497 1.00 78.31 101 ARG A CA 1
ATOM 810 C C . ARG A 1 101 ? 18.657 -0.132 5.549 1.00 78.31 101 ARG A C 1
ATOM 812 O O . ARG A 1 101 ? 19.460 -0.006 4.627 1.00 78.31 101 ARG A O 1
ATOM 819 N N . THR A 1 102 ? 17.894 -1.210 5.723 1.00 78.88 102 THR A N 1
ATOM 820 C CA . THR A 1 102 ? 17.977 -2.408 4.879 1.00 78.88 102 THR A CA 1
ATOM 821 C C . THR A 1 102 ? 17.695 -2.068 3.418 1.00 78.88 102 THR A C 1
ATOM 823 O O . THR A 1 102 ? 18.455 -2.455 2.534 1.00 78.88 102 THR A O 1
ATOM 826 N N . PHE A 1 103 ? 16.674 -1.250 3.153 1.00 83.75 103 PHE A N 1
ATOM 827 C CA . PHE A 1 103 ? 16.351 -0.783 1.811 1.00 83.75 103 PHE A CA 1
ATOM 828 C C . PHE A 1 103 ? 17.494 0.028 1.191 1.00 83.75 103 PHE A C 1
ATOM 830 O O . PHE A 1 103 ? 17.848 -0.177 0.032 1.00 83.75 103 PHE A O 1
ATOM 837 N N . HIS A 1 104 ? 18.113 0.954 1.928 1.00 82.69 104 HIS A N 1
ATOM 838 C CA . HIS A 1 104 ? 19.223 1.751 1.405 1.00 82.69 104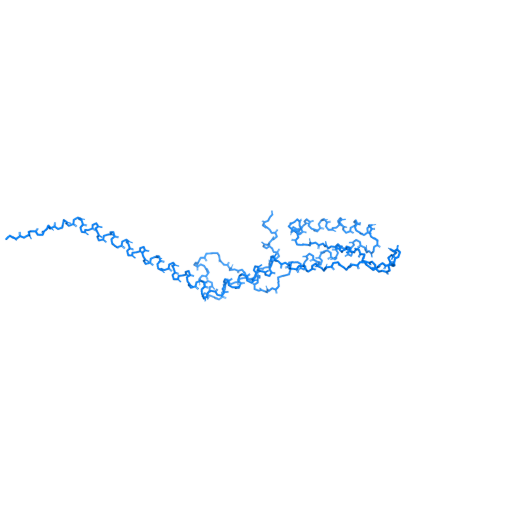 HIS A CA 1
ATOM 839 C C . HIS A 1 104 ? 20.482 0.932 1.123 1.00 82.69 104 HIS A C 1
ATOM 841 O O . HIS A 1 104 ? 21.178 1.253 0.157 1.00 82.69 104 HIS A O 1
ATOM 847 N N . GLU A 1 105 ? 20.762 -0.079 1.942 1.00 81.50 105 GLU A N 1
ATOM 848 C CA . GLU A 1 105 ? 21.872 -1.011 1.739 1.00 81.50 105 GLU A CA 1
ATOM 849 C C . GLU A 1 105 ? 21.601 -1.921 0.524 1.00 81.50 105 GLU A C 1
ATOM 851 O O . GLU A 1 105 ? 22.406 -1.971 -0.405 1.00 81.50 105 GLU A O 1
ATOM 856 N N . GLN A 1 106 ? 20.430 -2.561 0.456 1.00 84.88 106 GLN A N 1
ATOM 857 C CA . GLN A 1 106 ? 20.078 -3.501 -0.618 1.00 84.88 106 GLN A CA 1
ATOM 858 C C . GLN A 1 106 ? 19.806 -2.819 -1.968 1.00 84.88 106 GLN A C 1
ATOM 860 O O . GLN A 1 106 ? 20.172 -3.354 -3.017 1.00 84.88 106 GLN A O 1
ATOM 865 N N . SER A 1 107 ? 19.207 -1.622 -1.966 1.00 88.19 107 SER A N 1
ATOM 866 C CA . SER A 1 107 ? 18.935 -0.865 -3.198 1.00 88.19 107 SER A CA 1
ATOM 867 C C . SER A 1 107 ? 20.212 -0.461 -3.930 1.00 88.19 107 SER A C 1
ATOM 869 O O . SER A 1 107 ? 20.182 -0.352 -5.154 1.00 88.19 107 SER A O 1
ATOM 871 N N . ASP A 1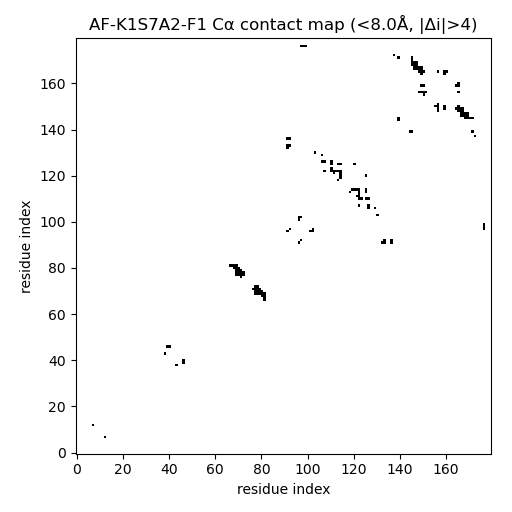 108 ? 21.334 -0.268 -3.229 1.00 89.69 108 ASP A N 1
ATOM 872 C CA . ASP A 1 108 ? 22.620 0.021 -3.868 1.00 89.69 108 ASP A CA 1
ATOM 873 C C . ASP A 1 108 ? 23.125 -1.172 -4.683 1.00 89.69 108 ASP A C 1
ATOM 875 O O . ASP A 1 108 ? 23.431 -1.034 -5.869 1.00 89.69 108 ASP A O 1
ATOM 879 N N . SER A 1 109 ? 23.146 -2.351 -4.057 1.00 91.06 109 SER A N 1
ATOM 880 C CA . SER A 1 109 ? 23.550 -3.601 -4.702 1.00 91.06 109 SER A CA 1
ATOM 881 C C . SER A 1 109 ? 22.650 -3.923 -5.892 1.00 91.06 109 SER A C 1
ATOM 883 O O . SER A 1 109 ? 23.149 -4.189 -6.984 1.00 91.06 109 SER A O 1
ATOM 885 N N . LEU A 1 110 ? 21.329 -3.811 -5.723 1.00 91.56 110 LEU A N 1
ATOM 886 C CA . LEU A 1 110 ? 20.373 -4.028 -6.809 1.00 91.56 110 LEU A CA 1
ATOM 887 C C . LEU A 1 110 ? 20.592 -3.046 -7.968 1.00 91.56 110 LEU A C 1
ATOM 889 O O . LEU A 1 110 ? 20.602 -3.451 -9.126 1.00 91.56 110 LEU A O 1
ATOM 893 N N . SER A 1 111 ? 20.818 -1.763 -7.674 1.00 94.50 111 SER A N 1
ATOM 894 C CA . SER A 1 111 ? 21.036 -0.742 -8.707 1.00 94.50 111 SER A CA 1
ATOM 895 C C . SER A 1 111 ? 22.287 -1.013 -9.544 1.00 94.50 111 SER A C 1
ATOM 897 O O . SER A 1 111 ? 22.275 -0.787 -10.752 1.00 94.50 111 SER A O 1
ATOM 899 N N . LYS A 1 112 ? 23.358 -1.521 -8.920 1.00 95.06 112 LYS A N 1
ATOM 900 C CA . LYS A 1 112 ? 24.584 -1.930 -9.621 1.00 95.06 112 LYS A CA 1
ATOM 901 C C . LYS A 1 112 ? 24.331 -3.111 -10.555 1.00 95.06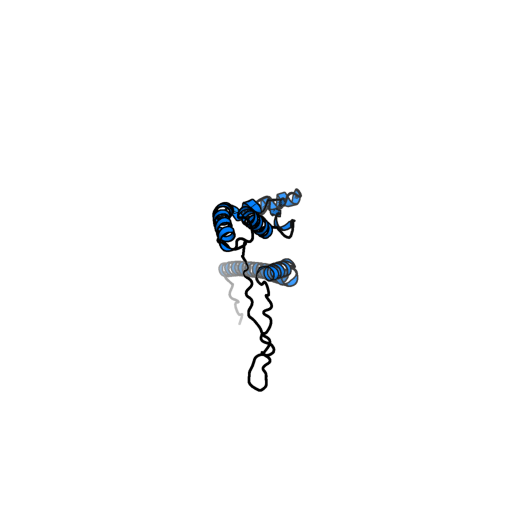 112 LYS A C 1
ATOM 903 O O . LYS A 1 112 ? 24.767 -3.074 -11.702 1.00 95.06 112 LYS A O 1
ATOM 908 N N . LEU A 1 113 ? 23.600 -4.123 -10.084 1.00 95.00 113 LEU A N 1
ATOM 909 C CA . LEU A 1 113 ? 23.267 -5.307 -10.880 1.00 95.00 113 LEU A CA 1
ATOM 910 C C . LEU A 1 113 ? 22.363 -4.963 -12.069 1.00 95.00 113 LEU A C 1
ATOM 912 O O . LEU A 1 113 ? 22.611 -5.429 -13.176 1.00 95.00 113 LEU A O 1
ATOM 916 N N . LEU A 1 114 ? 21.357 -4.110 -11.868 1.00 93.94 114 LEU A N 1
ATOM 917 C CA . LEU A 1 114 ? 20.455 -3.684 -12.941 1.00 93.94 114 LEU A CA 1
ATOM 918 C C . LEU A 1 114 ? 21.169 -2.841 -13.994 1.00 93.94 114 LEU A C 1
ATOM 920 O O . LEU A 1 114 ? 20.967 -3.067 -15.183 1.00 93.94 114 LEU A O 1
ATOM 924 N N . ALA A 1 115 ? 22.043 -1.924 -13.571 1.00 96.50 115 ALA A N 1
ATOM 925 C CA . ALA A 1 115 ? 22.867 -1.151 -14.495 1.00 96.50 115 ALA A CA 1
ATOM 926 C C . ALA A 1 115 ? 23.786 -2.056 -15.331 1.00 96.50 115 ALA A C 1
ATOM 928 O O . ALA A 1 115 ? 23.921 -1.844 -16.532 1.00 96.50 115 ALA A O 1
ATOM 929 N N . ALA A 1 116 ? 24.377 -3.086 -14.716 1.00 96.62 116 ALA A N 1
ATOM 930 C CA . ALA A 1 116 ? 25.221 -4.050 -15.418 1.00 96.62 116 ALA A CA 1
ATOM 931 C C . ALA A 1 116 ? 24.430 -4.957 -16.377 1.00 96.62 116 ALA A C 1
ATOM 933 O O . ALA A 1 116 ? 24.935 -5.297 -17.441 1.00 96.62 116 ALA A O 1
ATOM 934 N N . TYR A 1 117 ? 23.208 -5.351 -16.007 1.00 95.56 117 TYR A N 1
ATOM 935 C CA . TYR A 1 117 ? 22.378 -6.252 -16.808 1.00 95.56 117 TYR A CA 1
ATOM 936 C C . TYR A 1 117 ? 21.705 -5.549 -17.993 1.00 95.56 117 TYR A C 1
ATOM 938 O O . TYR A 1 117 ? 21.769 -6.041 -19.115 1.00 95.56 117 TYR A O 1
ATOM 946 N N . PHE A 1 118 ? 21.049 -4.409 -17.751 1.00 94.00 118 PHE A N 1
ATOM 947 C CA . PHE A 1 118 ? 20.273 -3.710 -18.780 1.00 94.00 118 PHE A CA 1
ATOM 948 C C . PHE A 1 118 ? 21.106 -2.718 -19.592 1.00 94.00 118 PHE A C 1
ATOM 950 O O . PHE A 1 118 ? 20.792 -2.483 -20.756 1.00 94.00 118 PHE A O 1
ATOM 957 N N . GLY A 1 119 ? 22.137 -2.111 -18.993 1.00 93.62 119 GLY A N 1
ATOM 958 C CA . GLY A 1 119 ? 22.975 -1.107 -19.656 1.00 93.62 119 GLY A CA 1
ATOM 959 C C . GLY A 1 119 ? 22.236 0.165 -20.097 1.00 93.62 119 GLY A C 1
ATOM 960 O O . GLY A 1 119 ? 22.797 0.971 -20.830 1.00 93.62 119 GLY A O 1
ATOM 961 N N . ASP A 1 120 ? 20.986 0.356 -19.672 1.00 95.06 120 ASP A N 1
ATOM 962 C CA . ASP A 1 120 ? 20.111 1.453 -20.096 1.00 95.06 120 ASP A CA 1
ATOM 963 C C . ASP A 1 120 ? 20.256 2.708 -19.221 1.00 95.06 120 ASP A C 1
ATOM 965 O O . ASP A 1 120 ? 19.957 3.819 -19.661 1.00 95.06 120 ASP A O 1
ATOM 969 N N . ARG A 1 121 ? 20.690 2.534 -17.968 1.00 94.00 121 ARG A N 1
ATOM 970 C CA . ARG A 1 121 ? 20.863 3.599 -16.972 1.00 94.00 121 ARG A CA 1
ATOM 971 C C . ARG A 1 121 ? 22.062 3.319 -16.083 1.00 94.00 121 ARG A C 1
ATOM 973 O O . ARG A 1 121 ? 22.434 2.172 -15.838 1.00 94.00 121 ARG A O 1
ATOM 980 N N . SER A 1 122 ? 22.620 4.380 -15.511 1.00 96.44 122 SER A N 1
ATOM 981 C CA . SER A 1 122 ? 23.667 4.252 -14.499 1.00 96.44 122 SER A CA 1
ATOM 982 C C . SER A 1 122 ? 23.118 3.708 -13.171 1.00 96.44 122 SER A C 1
ATOM 984 O O . SER A 1 122 ? 21.960 3.924 -12.802 1.00 96.44 122 SER A O 1
ATOM 986 N N . ALA A 1 123 ? 23.980 3.062 -12.379 1.00 95.56 123 ALA A N 1
ATOM 987 C CA . ALA A 1 123 ? 23.612 2.584 -11.042 1.00 95.56 123 ALA A CA 1
ATOM 988 C C . ALA A 1 123 ? 23.125 3.728 -10.127 1.00 95.56 123 ALA A C 1
ATOM 990 O O . ALA A 1 123 ? 22.216 3.550 -9.318 1.00 95.56 123 ALA A O 1
ATOM 991 N N . ALA A 1 124 ? 23.683 4.934 -10.283 1.00 94.56 124 ALA A N 1
ATOM 992 C CA . ALA A 1 124 ? 23.262 6.112 -9.528 1.00 94.56 124 ALA A CA 1
ATOM 993 C C . ALA A 1 124 ? 21.829 6.554 -9.879 1.00 94.56 124 ALA A C 1
ATOM 995 O O . ALA A 1 124 ? 21.075 6.978 -8.998 1.00 94.56 124 ALA A O 1
ATOM 996 N N . GLU A 1 125 ? 21.431 6.442 -11.148 1.00 94.88 125 GLU A N 1
ATOM 997 C CA . GLU A 1 125 ? 20.072 6.751 -11.599 1.00 94.88 125 GLU A CA 1
ATOM 998 C C . GLU A 1 125 ? 19.051 5.743 -11.087 1.00 94.88 125 GLU A C 1
ATOM 1000 O O . GLU A 1 125 ? 18.015 6.159 -10.563 1.00 94.88 125 GLU A O 1
ATOM 1005 N N . TYR A 1 126 ? 19.360 4.445 -11.160 1.00 94.19 126 TYR A N 1
ATOM 1006 C CA . TYR A 1 126 ? 18.533 3.402 -10.548 1.00 94.19 126 TYR A CA 1
ATOM 1007 C C . TYR A 1 126 ? 18.348 3.647 -9.051 1.00 94.19 126 TYR A C 1
ATOM 1009 O O . TYR A 1 126 ? 17.219 3.693 -8.555 1.00 94.19 126 TYR A O 1
ATOM 1017 N N . ARG A 1 127 ? 19.442 3.937 -8.341 1.00 92.38 127 ARG A N 1
ATOM 1018 C CA . ARG A 1 127 ? 19.401 4.210 -6.904 1.00 92.38 127 ARG A CA 1
ATOM 1019 C C . ARG A 1 127 ? 18.540 5.427 -6.573 1.00 92.38 127 ARG A C 1
ATOM 1021 O O . ARG A 1 127 ? 17.761 5.398 -5.618 1.00 92.38 127 ARG A O 1
ATOM 1028 N N . ARG A 1 128 ? 18.665 6.506 -7.351 1.00 91.56 128 ARG A N 1
ATOM 1029 C CA . ARG A 1 128 ? 17.812 7.695 -7.213 1.00 91.56 128 ARG A CA 1
ATOM 1030 C C . ARG A 1 128 ? 16.345 7.351 -7.429 1.00 91.56 128 ARG A C 1
ATOM 1032 O O . ARG A 1 128 ? 15.521 7.728 -6.601 1.00 91.56 128 ARG A O 1
ATOM 1039 N N . MET A 1 129 ? 16.033 6.620 -8.498 1.00 90.12 129 MET A N 1
ATOM 1040 C CA . MET A 1 129 ? 14.671 6.201 -8.819 1.00 90.12 129 MET A CA 1
ATOM 1041 C C . MET A 1 129 ? 14.052 5.407 -7.665 1.00 90.12 129 MET A C 1
ATOM 1043 O O . MET A 1 129 ? 12.972 5.763 -7.197 1.00 90.12 129 MET A O 1
ATOM 1047 N N . PHE A 1 130 ? 14.757 4.398 -7.155 1.00 89.69 130 PHE A N 1
ATOM 1048 C CA . PHE A 1 130 ? 14.298 3.576 -6.035 1.00 89.69 130 PHE A CA 1
ATOM 1049 C C . PHE A 1 130 ? 14.044 4.396 -4.776 1.00 89.69 130 PHE A C 1
ATOM 1051 O O . PHE A 1 130 ? 12.989 4.269 -4.164 1.00 89.69 130 PHE A O 1
ATOM 1058 N N . ARG A 1 131 ? 14.953 5.312 -4.430 1.00 86.94 131 ARG A N 1
ATOM 1059 C CA . ARG A 1 131 ? 14.767 6.215 -3.286 1.00 86.94 131 ARG A CA 1
ATOM 1060 C C . ARG A 1 131 ? 13.555 7.125 -3.448 1.00 86.94 131 ARG A C 1
ATOM 1062 O O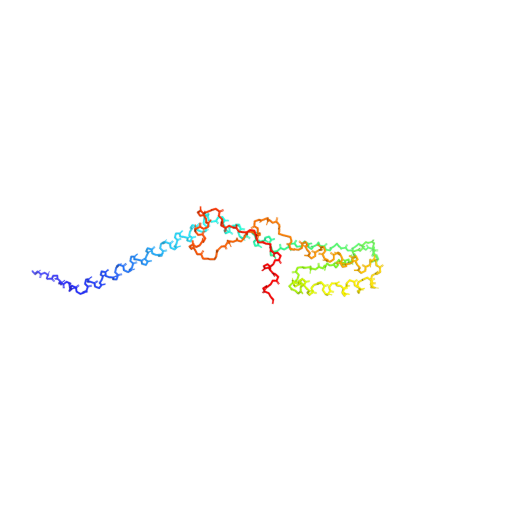 . ARG A 1 131 ? 12.809 7.318 -2.495 1.00 86.94 131 ARG A O 1
ATOM 1069 N N . THR A 1 132 ? 13.349 7.683 -4.640 1.00 86.31 132 THR A N 1
ATOM 1070 C CA . THR A 1 132 ? 12.193 8.544 -4.912 1.00 86.31 132 THR A CA 1
ATOM 1071 C C . THR A 1 132 ? 10.880 7.769 -4.825 1.00 86.31 132 THR A C 1
ATOM 1073 O O . THR A 1 132 ? 9.919 8.290 -4.267 1.00 86.31 132 THR A O 1
ATOM 1076 N N . GLN A 1 133 ? 10.821 6.543 -5.351 1.00 83.44 133 GLN A N 1
ATOM 1077 C CA . GLN A 1 133 ? 9.597 5.735 -5.332 1.00 83.44 133 GLN A CA 1
ATOM 1078 C C . GLN A 1 133 ? 9.288 5.178 -3.938 1.00 83.44 133 GLN A C 1
ATOM 1080 O O . GLN A 1 133 ? 8.155 5.302 -3.479 1.00 83.44 133 GLN A O 1
ATOM 1085 N N . HIS A 1 134 ? 10.294 4.682 -3.213 1.00 81.56 134 HIS A N 1
ATOM 1086 C CA . HIS A 1 134 ? 10.138 4.258 -1.816 1.00 81.56 134 HIS A CA 1
ATOM 1087 C C . HIS A 1 134 ? 9.641 5.406 -0.930 1.00 81.56 134 HIS A C 1
ATOM 1089 O O . HIS A 1 134 ? 8.691 5.242 -0.174 1.00 81.56 134 HIS A O 1
ATOM 1095 N N . ALA A 1 135 ? 10.166 6.623 -1.113 1.00 76.38 135 ALA A N 1
ATOM 1096 C CA . ALA A 1 135 ? 9.685 7.800 -0.388 1.00 76.38 135 ALA A CA 1
ATOM 1097 C C . ALA A 1 135 ? 8.233 8.197 -0.727 1.00 76.38 135 ALA A C 1
ATOM 1099 O O . ALA A 1 135 ? 7.547 8.765 0.122 1.00 76.38 135 ALA A O 1
ATOM 1100 N N . LYS A 1 136 ? 7.757 7.920 -1.950 1.00 72.06 136 LYS A N 1
ATOM 1101 C CA . LYS A 1 136 ? 6.368 8.190 -2.361 1.00 72.06 136 LYS A CA 1
ATOM 1102 C C . LYS A 1 136 ? 5.370 7.239 -1.710 1.00 72.06 136 LYS A C 1
ATOM 1104 O O . LYS A 1 136 ? 4.261 7.673 -1.421 1.00 72.06 136 LYS A O 1
ATOM 1109 N N . HIS A 1 137 ? 5.756 5.990 -1.454 1.00 63.53 137 HIS A N 1
ATOM 1110 C CA . HIS A 1 137 ? 4.878 5.015 -0.803 1.00 63.53 137 HIS A CA 1
ATOM 1111 C C . HIS A 1 137 ? 4.425 5.489 0.591 1.00 63.53 137 HIS A C 1
ATOM 1113 O O . HIS A 1 137 ? 3.258 5.365 0.946 1.00 63.53 137 HIS A O 1
ATOM 1119 N N . TYR A 1 138 ? 5.312 6.152 1.338 1.00 53.22 138 TYR A N 1
ATOM 1120 C CA . TYR A 1 138 ? 5.002 6.700 2.664 1.00 53.22 138 TYR A CA 1
ATOM 1121 C C . TYR A 1 138 ? 4.409 8.120 2.632 1.00 53.22 138 TYR A C 1
ATOM 1123 O O . TYR A 1 138 ? 4.328 8.777 3.676 1.00 53.22 138 TYR A O 1
ATOM 1131 N N . GLN A 1 139 ? 3.996 8.635 1.465 1.00 51.66 139 GLN A N 1
ATOM 1132 C CA . GLN A 1 139 ? 3.306 9.922 1.423 1.00 51.66 139 GLN A CA 1
ATOM 1133 C C . GLN A 1 139 ? 1.897 9.780 1.978 1.00 51.66 139 GLN A C 1
ATOM 1135 O O . GLN A 1 139 ? 1.000 9.162 1.409 1.00 51.66 139 GLN A O 1
ATOM 1140 N N . VAL A 1 140 ? 1.709 10.421 3.119 1.00 49.69 140 VAL A N 1
ATOM 1141 C CA . VAL A 1 140 ? 0.426 10.521 3.785 1.00 49.69 140 VAL A CA 1
ATOM 1142 C C . VAL A 1 140 ? -0.516 11.342 2.903 1.00 49.69 140 VAL A C 1
ATOM 1144 O O . VAL A 1 140 ? -0.340 12.553 2.765 1.00 49.69 140 VAL A O 1
ATOM 1147 N N . LYS A 1 141 ? -1.515 10.689 2.297 1.00 47.00 141 LYS A N 1
ATOM 1148 C CA . LYS A 1 141 ? -2.479 11.335 1.384 1.00 47.00 141 LYS A CA 1
ATOM 1149 C C . LYS A 1 141 ? -3.260 12.472 2.060 1.00 47.00 141 LYS A C 1
ATOM 1151 O O . LYS A 1 141 ? -3.677 13.410 1.388 1.00 47.00 141 LYS A O 1
ATOM 1156 N N . TYR A 1 142 ? -3.415 12.426 3.388 1.00 48.62 142 TYR A N 1
ATOM 1157 C CA . TYR A 1 142 ? -4.109 13.449 4.169 1.00 48.62 142 TYR A CA 1
ATOM 1158 C C . TYR A 1 142 ? -3.292 13.902 5.382 1.00 48.62 142 TYR A C 1
ATOM 1160 O O . TYR A 1 142 ? -2.886 13.098 6.212 1.00 48.62 142 TYR A O 1
ATOM 1168 N N . ARG A 1 143 ? -3.148 15.220 5.576 1.00 45.94 143 ARG A N 1
ATOM 1169 C CA . ARG A 1 143 ? -2.474 15.820 6.750 1.00 45.94 143 ARG A CA 1
ATOM 1170 C C . ARG A 1 143 ? -3.062 15.374 8.102 1.00 45.94 143 ARG A C 1
ATOM 1172 O O . ARG A 1 143 ? -2.381 15.442 9.115 1.00 45.94 143 ARG A O 1
ATOM 1179 N N . LYS A 1 144 ? -4.325 14.935 8.136 1.00 51.81 144 LYS A N 1
ATOM 1180 C CA . LYS A 1 144 ? -4.973 14.435 9.359 1.00 51.81 144 LYS A CA 1
ATOM 1181 C C . LYS A 1 144 ? -4.439 13.073 9.811 1.00 51.81 144 LYS A C 1
ATOM 1183 O O . LYS A 1 144 ? -4.508 12.782 10.994 1.00 51.81 144 LYS A O 1
ATOM 1188 N N . ASP A 1 145 ? -3.871 12.275 8.910 1.00 53.91 145 ASP A N 1
ATOM 1189 C CA . ASP A 1 145 ? -3.310 10.963 9.253 1.00 53.91 145 ASP A CA 1
ATOM 1190 C C . ASP A 1 145 ? -1.974 11.083 10.024 1.00 53.91 145 ASP A C 1
ATOM 1192 O O . ASP A 1 145 ? -1.553 10.123 10.659 1.00 53.91 145 ASP A O 1
ATOM 1196 N N . THR A 1 146 ? -1.324 12.257 10.032 1.00 58.19 146 THR A N 1
ATOM 1197 C CA . THR A 1 146 ? -0.154 12.570 10.883 1.00 58.19 146 THR A CA 1
ATOM 1198 C C . THR A 1 146 ? -0.528 13.141 12.258 1.00 58.19 146 THR A C 1
ATOM 1200 O O . THR A 1 146 ? 0.358 13.387 13.078 1.00 58.19 146 THR A O 1
ATOM 1203 N N . LEU A 1 147 ? -1.815 13.386 12.529 1.00 64.12 147 LEU A N 1
ATOM 1204 C CA . LEU A 1 147 ? -2.285 13.894 13.818 1.00 64.12 147 LEU A CA 1
ATOM 1205 C C . LEU A 1 147 ? -2.538 12.718 14.761 1.00 64.12 147 LEU A C 1
ATOM 1207 O O . LEU A 1 147 ? -3.497 11.969 14.590 1.00 64.12 147 LEU A O 1
ATOM 1211 N N . VAL A 1 148 ? -1.685 12.571 15.771 1.00 70.56 148 VAL A N 1
ATOM 1212 C CA . VAL A 1 148 ? -1.873 11.582 16.839 1.00 70.56 148 VAL A CA 1
ATOM 1213 C C . VAL A 1 148 ? -2.350 12.276 18.116 1.00 70.56 148 VAL A C 1
ATOM 1215 O O . VAL A 1 148 ? -1.997 13.443 18.335 1.00 70.56 148 VAL A O 1
ATOM 1218 N N . PRO A 1 149 ? -3.154 11.602 18.960 1.00 74.62 149 PRO A N 1
ATOM 1219 C CA . PRO A 1 149 ? -3.523 12.131 20.267 1.00 74.62 149 PRO A CA 1
ATOM 1220 C C . PRO A 1 149 ? -2.268 12.459 21.077 1.00 74.62 149 PRO A C 1
ATOM 1222 O O . PRO A 1 149 ? -1.333 11.659 21.114 1.00 74.62 149 PRO A O 1
ATOM 1225 N N . ARG A 1 150 ? -2.244 13.631 21.718 1.00 73.62 150 ARG A N 1
ATOM 1226 C CA . ARG A 1 150 ? -1.095 14.072 22.526 1.00 73.62 150 ARG A CA 1
ATOM 1227 C C . ARG A 1 150 ? -0.831 13.154 23.721 1.00 73.62 150 ARG A C 1
ATOM 1229 O O . ARG A 1 150 ? 0.324 12.878 24.030 1.00 73.62 150 ARG A O 1
ATOM 1236 N N . SER A 1 151 ? -1.900 12.721 24.381 1.00 77.31 151 SER A N 1
ATOM 1237 C CA . SER A 1 151 ? -1.836 12.028 25.664 1.00 77.31 151 SER A CA 1
ATOM 1238 C C . SER A 1 151 ? -2.571 10.694 25.613 1.00 77.31 151 SER A C 1
ATOM 1240 O O . SER A 1 151 ? -3.663 10.585 25.044 1.00 77.31 151 SER A O 1
ATOM 1242 N N . GLU A 1 152 ? -2.002 9.682 26.261 1.00 64.56 152 GLU A N 1
ATOM 1243 C CA . GLU A 1 152 ? -2.638 8.379 26.437 1.00 64.56 152 GLU A CA 1
ATOM 1244 C C . GLU A 1 152 ? -3.545 8.393 27.680 1.00 64.56 152 GLU A C 1
ATOM 1246 O O . GLU A 1 152 ? -3.208 8.950 28.723 1.00 64.56 152 GLU A O 1
ATOM 1251 N N . GLY A 1 153 ? -4.744 7.810 27.567 1.00 69.81 153 GLY A N 1
ATOM 1252 C CA . GLY A 1 153 ? -5.726 7.750 28.658 1.00 69.81 153 GLY A CA 1
ATOM 1253 C C . GLY A 1 153 ? -6.951 8.659 28.482 1.00 69.81 153 GLY A C 1
ATOM 1254 O O . GLY A 1 153 ? -6.996 9.568 27.654 1.00 69.81 153 GLY A O 1
ATOM 1255 N N . ARG A 1 154 ? -8.029 8.357 29.221 1.00 70.00 154 ARG A N 1
ATOM 1256 C CA . ARG A 1 154 ? -9.334 9.041 29.073 1.00 70.00 154 ARG A CA 1
ATOM 1257 C C . ARG A 1 154 ? -9.364 10.429 29.717 1.00 70.00 154 ARG A C 1
ATOM 1259 O O . ARG A 1 154 ? -9.995 11.322 29.168 1.00 70.00 154 ARG A O 1
ATOM 1266 N N . ILE A 1 155 ? -8.688 10.599 30.852 1.00 76.56 155 ILE A N 1
ATOM 1267 C CA . ILE A 1 155 ? -8.682 11.853 31.623 1.00 76.56 155 ILE A CA 1
ATOM 1268 C C . ILE A 1 155 ? -7.758 12.885 30.965 1.00 76.56 155 ILE A C 1
ATOM 1270 O O . ILE A 1 155 ? -8.166 14.021 30.754 1.00 76.56 155 ILE A O 1
ATOM 1274 N N . ALA A 1 156 ? -6.553 12.474 30.559 1.00 75.25 156 ALA A N 1
ATOM 1275 C CA . ALA A 1 156 ? -5.593 13.362 29.907 1.00 75.25 156 ALA A CA 1
ATOM 1276 C C . ALA A 1 156 ? -6.133 13.925 28.579 1.00 75.25 156 ALA A C 1
ATOM 1278 O O . ALA A 1 156 ? -6.097 15.131 28.365 1.00 75.25 156 ALA A O 1
ATOM 1279 N N . ARG A 1 157 ? -6.771 13.084 27.749 1.00 76.94 157 ARG A N 1
ATOM 1280 C CA . ARG A 1 157 ? -7.441 13.546 26.519 1.00 76.94 157 ARG A CA 1
ATOM 1281 C C . ARG A 1 157 ? -8.586 14.523 26.778 1.00 76.94 157 ARG A C 1
ATOM 1283 O O . ARG A 1 157 ? -8.809 15.422 25.977 1.00 76.94 157 ARG A O 1
ATOM 1290 N N . TRP A 1 158 ? -9.323 14.350 27.876 1.00 78.06 158 TRP A N 1
ATOM 1291 C CA . TRP A 1 158 ? -10.410 15.263 28.234 1.00 78.06 158 TRP A CA 1
ATOM 1292 C C . TRP A 1 158 ? -9.876 16.656 28.591 1.00 78.06 158 TRP A C 1
ATOM 1294 O O . TRP A 1 158 ? -10.421 17.656 28.131 1.00 78.06 158 TRP A O 1
ATOM 1304 N N . ILE A 1 159 ? -8.763 16.714 29.327 1.00 79.00 159 ILE A N 1
ATOM 1305 C CA . ILE A 1 159 ? -8.060 17.965 29.638 1.00 79.00 159 ILE A CA 1
ATOM 1306 C C . ILE A 1 159 ? -7.489 18.599 28.360 1.00 79.00 159 ILE A C 1
ATOM 1308 O O . ILE A 1 159 ? -7.694 19.789 28.124 1.00 79.00 159 ILE A O 1
ATOM 1312 N N . ASP A 1 160 ? -6.846 17.811 27.495 1.00 82.31 160 ASP A N 1
ATOM 1313 C CA . ASP A 1 160 ? -6.291 18.311 26.231 1.00 82.31 160 ASP A CA 1
ATOM 1314 C C . ASP A 1 160 ? -7.364 18.862 25.283 1.00 82.31 160 ASP A C 1
ATOM 1316 O O . ASP A 1 160 ? -7.095 19.804 24.538 1.00 82.31 160 ASP A O 1
ATOM 1320 N N . ARG A 1 161 ? -8.585 18.312 25.324 1.00 78.81 161 ARG A N 1
ATOM 1321 C CA . ARG A 1 161 ? -9.730 18.804 24.548 1.00 78.81 161 ARG A CA 1
ATOM 1322 C C . ARG A 1 161 ? -10.244 20.149 25.056 1.00 78.81 161 ARG A C 1
ATOM 1324 O O . ARG A 1 161 ? -10.591 21.002 24.249 1.00 78.81 161 ARG A O 1
ATOM 1331 N N . ILE A 1 162 ? -10.266 20.360 26.374 1.00 81.81 162 ILE A N 1
ATOM 1332 C CA . ILE A 1 162 ? -10.632 21.660 26.968 1.00 81.81 162 ILE A CA 1
ATOM 1333 C C . ILE A 1 162 ? -9.592 22.730 26.614 1.00 81.81 162 ILE A C 1
ATOM 1335 O O . ILE A 1 162 ? -9.937 23.889 26.410 1.00 81.81 162 ILE A O 1
ATOM 1339 N N . LEU A 1 163 ? -8.323 22.334 26.520 1.00 81.12 163 LEU A N 1
ATOM 1340 C CA . LEU A 1 163 ? -7.203 23.225 26.220 1.00 81.12 163 LEU A CA 1
ATOM 1341 C C . LEU A 1 163 ? -6.936 23.412 24.715 1.00 81.12 163 LEU A C 1
ATOM 1343 O O . LEU A 1 163 ? -5.952 24.068 24.374 1.00 81.12 163 LEU A O 1
ATOM 1347 N N . ASP A 1 164 ? -7.763 22.831 23.837 1.00 73.44 164 ASP A N 1
ATOM 1348 C CA . ASP A 1 164 ? -7.603 22.813 22.371 1.00 73.44 164 ASP A CA 1
ATOM 1349 C C . ASP A 1 164 ? -6.208 22.335 21.902 1.00 73.44 164 ASP A C 1
ATOM 1351 O O . ASP A 1 164 ? -5.597 22.843 20.963 1.00 73.44 164 ASP A O 1
ATOM 1355 N N . ARG A 1 165 ? -5.647 21.344 22.610 1.00 79.50 165 ARG A N 1
ATOM 1356 C CA . ARG A 1 165 ? -4.305 20.768 22.375 1.00 79.50 165 ARG A CA 1
ATOM 1357 C C . ARG A 1 165 ? -4.344 19.259 22.130 1.00 79.50 165 ARG A C 1
ATOM 1359 O O . ARG A 1 165 ? -3.338 18.573 22.316 1.00 79.50 165 ARG A O 1
ATOM 1366 N N . GLU A 1 166 ? -5.495 18.756 21.689 1.00 70.50 166 GLU A N 1
ATOM 1367 C CA . GLU A 1 166 ? -5.809 17.323 21.607 1.00 70.50 166 GLU A CA 1
ATOM 1368 C C . GLU A 1 166 ? -4.877 16.544 20.661 1.00 70.50 166 GLU A C 1
ATOM 1370 O O . GLU A 1 166 ? -4.564 15.380 20.922 1.00 70.50 166 GLU A O 1
ATOM 1375 N N . PHE A 1 167 ? -4.359 17.191 19.611 1.00 77.00 167 PHE A N 1
ATOM 1376 C CA . PHE A 1 167 ? -3.540 16.540 18.589 1.00 77.00 167 PHE A CA 1
ATOM 1377 C C . PHE A 1 167 ? -2.144 17.148 18.468 1.00 77.00 167 PHE A C 1
ATOM 1379 O O . PHE A 1 167 ? -1.963 18.367 18.488 1.00 77.00 167 PHE A O 1
ATOM 1386 N N . VAL A 1 168 ? -1.148 16.282 18.281 1.00 75.81 168 VAL A N 1
ATOM 1387 C CA . VAL A 1 168 ? 0.217 16.677 17.921 1.00 75.81 168 VAL A CA 1
ATOM 1388 C C . VAL A 1 168 ? 0.517 16.157 16.517 1.00 75.81 168 VAL A C 1
ATOM 1390 O O . VAL A 1 168 ? 0.280 14.976 16.244 1.00 75.81 168 VAL A O 1
ATOM 1393 N N . PRO A 1 169 ? 1.042 17.000 15.607 1.00 64.00 169 PRO A N 1
ATOM 1394 C CA . PRO A 1 169 ? 1.549 16.518 14.334 1.00 64.00 169 PRO A CA 1
ATOM 1395 C C . PRO A 1 169 ? 2.805 15.686 14.599 1.00 64.00 169 PRO A C 1
ATOM 1397 O O . PRO A 1 169 ? 3.853 16.221 14.958 1.00 64.00 169 PRO A O 1
ATOM 1400 N N . LYS A 1 170 ? 2.709 14.371 14.422 1.00 61.50 170 LYS A N 1
ATOM 1401 C CA . LYS A 1 170 ? 3.858 13.472 14.496 1.00 61.50 170 LYS A CA 1
ATOM 1402 C C . LYS A 1 170 ? 4.288 13.149 13.075 1.00 61.50 170 LYS A C 1
ATOM 1404 O O . LYS A 1 170 ? 3.464 12.835 12.222 1.00 61.50 170 LYS A O 1
ATOM 1409 N N . LYS A 1 171 ? 5.582 13.278 12.783 1.00 54.69 171 LYS A N 1
ATOM 1410 C CA . LYS A 1 171 ? 6.125 12.861 11.489 1.00 54.69 171 LYS A CA 1
ATOM 1411 C C . LYS A 1 171 ? 5.979 11.339 11.400 1.00 54.69 171 LYS A C 1
ATOM 1413 O O . LYS A 1 171 ? 6.692 10.615 12.081 1.00 54.69 171 LYS A O 1
ATOM 1418 N N . LEU A 1 172 ? 5.058 10.875 10.551 1.00 50.59 172 LEU A N 1
ATOM 1419 C CA . LEU A 1 172 ? 4.771 9.452 10.299 1.00 50.59 172 LEU A CA 1
ATOM 1420 C C . LEU A 1 172 ? 6.016 8.646 9.886 1.00 50.59 172 LEU A C 1
ATOM 1422 O O . LEU A 1 172 ? 6.026 7.426 10.008 1.00 50.59 172 LEU A O 1
ATOM 1426 N N . TYR A 1 173 ? 7.071 9.344 9.452 1.00 49.12 173 TYR A N 1
ATOM 1427 C CA . TYR A 1 173 ? 8.381 8.779 9.161 1.00 49.12 173 TYR A CA 1
ATOM 1428 C C . TYR A 1 173 ? 9.014 8.022 10.338 1.00 49.12 173 TYR A C 1
ATOM 1430 O O . TYR A 1 173 ? 9.753 7.099 10.050 1.00 49.12 173 TYR A O 1
ATOM 1438 N N . ASP A 1 174 ? 8.753 8.360 11.607 1.00 39.09 174 ASP A N 1
ATOM 1439 C CA . ASP A 1 174 ? 9.381 7.657 12.750 1.00 39.09 174 ASP A CA 1
ATOM 1440 C C . ASP A 1 174 ? 8.530 6.499 13.281 1.00 39.09 174 ASP A C 1
ATOM 1442 O O . ASP A 1 174 ? 9.031 5.427 13.598 1.00 39.09 174 ASP A O 1
ATOM 1446 N N . THR A 1 175 ? 7.211 6.675 13.360 1.00 41.53 175 THR A N 1
ATOM 1447 C CA . THR A 1 175 ? 6.345 5.753 14.115 1.00 41.53 175 THR A CA 1
ATOM 1448 C C . THR A 1 175 ? 6.036 4.433 13.429 1.00 41.53 175 THR A C 1
ATOM 1450 O O . THR A 1 175 ? 5.536 3.535 14.084 1.00 41.53 175 THR A O 1
ATOM 1453 N N . LEU A 1 176 ? 6.271 4.302 12.125 1.00 42.50 176 LEU A N 1
ATOM 1454 C CA . LEU A 1 176 ? 6.155 3.010 11.434 1.00 42.50 176 LEU A CA 1
ATOM 1455 C C . LEU A 1 176 ? 7.520 2.339 11.229 1.00 42.50 176 LEU A C 1
ATOM 1457 O O . LEU A 1 176 ? 7.559 1.187 10.822 1.00 42.50 176 LEU A O 1
ATOM 1461 N N . ARG A 1 177 ? 8.627 3.048 11.499 1.00 47.97 177 ARG A N 1
ATOM 1462 C CA . ARG A 1 177 ? 9.994 2.590 11.205 1.00 47.97 177 ARG A CA 1
ATOM 1463 C C . ARG A 1 177 ? 10.730 1.986 12.400 1.00 47.97 177 ARG A C 1
ATOM 1465 O O . ARG A 1 177 ? 11.632 1.193 12.175 1.00 47.97 177 ARG A O 1
ATOM 1472 N N . ASP A 1 178 ? 10.341 2.340 13.624 1.00 36.09 178 ASP A N 1
ATOM 1473 C CA . ASP A 1 178 ? 11.048 1.957 14.862 1.00 36.09 178 ASP A CA 1
ATOM 1474 C C . ASP A 1 178 ? 10.356 0.841 15.672 1.00 36.09 178 ASP A C 1
ATOM 1476 O O . ASP A 1 178 ? 10.773 0.525 16.786 1.00 36.09 178 ASP A O 1
ATOM 1480 N N . HIS A 1 179 ? 9.276 0.245 15.158 1.00 37.88 179 HIS A N 1
ATOM 1481 C CA . HIS A 1 179 ? 8.510 -0.786 15.877 1.00 37.88 179 HIS A CA 1
ATOM 1482 C C . HIS A 1 179 ? 8.657 -2.195 15.288 1.00 37.88 179 HIS A C 1
ATOM 1484 O O . HIS A 1 179 ? 7.781 -3.039 15.481 1.00 37.88 179 HIS A O 1
ATOM 1490 N N . THR A 1 180 ? 9.745 -2.477 14.572 1.00 39.31 180 THR A N 1
ATOM 1491 C CA . THR A 1 180 ? 10.092 -3.832 14.114 1.00 39.31 180 THR A CA 1
ATOM 1492 C C . THR A 1 180 ? 11.593 -4.029 14.207 1.00 39.31 180 THR A C 1
ATOM 1494 O O . THR A 1 180 ? 11.999 -5.086 14.734 1.00 39.31 180 THR A O 1
#

Foldseek 3Di:
DDDDDDDDPPVVVVVVVVVVVVVVVVVVVVVVVVVVVVCCVPPNPVVVVVVVVCVVPPDPDDDDDDADDFDADPVGHTPDHDDDDDDDDDDLPDPVNLAPVNVLVVLLVVLCVCCVVVVPDHSVVSSVVSVVVNVVVPPDPDQVVQWDAPDDDDVVLVVCVVVVNGTDRHDPVPPSHPPD

Organism: NCBI:txid408170

Sequence (180 aa):
MSKMKPEKSRIKSDILLRVRLLYILFILAGLLIFARLVWVQLFSSEVAYNAERLAGRIFTEQIIPAQRGNILTRDGDPLATSIFRYRVEFDFGSPGLDSVRTFHEQSDSLSKLLAAYFGDRSAAEYRRMFRTQHAKHYQVKYRKDTLVPRSEGRIARWIDRILDREFVPKKLYDTLRDHT

InterPro domains:
  IPR036138 Penicillin-binding protein, dimerisation domain superfamily [SSF56519] (61-147)

Secondary structure (DSSP, 8-state):
---------HHHHHHHHHHHHHHHHHHHHHHHHHHHHHHHHHH-HHHHHHHHHHHHHH------PPPPPPEE-TTS-EEE-----------TT-GGG--HHHHHHHHHHHHHHHHHHH-SS-HHHHHHHHHHHHHHHT--SSGGGGEEESSSSHHHHHHHHHTT--EEE--HHHHTTS--

Mean predicted aligned error: 17.27 Å